Protein AF-A0A2E2EJP3-F1 (afdb_monomer)

Sequence (210 aa):
MLRRLMVFGIGAIISILILSIGNNRVRDTFIAYADSYNLDKRVIRQFELADYKIYRDSDTLSYEEVDTSFSANNLLNPDIKDMLKVDSFLKNAWVNRKMSDRESYPQIFVLDNVVGNQNQRLHCRYYDMEKREKTRYDELEKKWVTELKRVSIVDYIKLEKDIPISSRSYVSYLYVLGIFLLIMIPVIFFCRRLIRKIGLKDESYFSAED

Foldseek 3Di:
DVVVVVVVVVVVVVVVVVLVPDPDPVVVVVVVVLLVLQPFSVVLVLQVPFQWEWEQDQVDRDIDIDGPPDDDPDPDDPVVVRVVVVVLFSPAKGWPPVPWACPDVQGWTKIWDQDPNKTKIWIKTKHQFDWDWDWDQDPVVRDTDTDTDGGIYMYTHDMDIRDDDDDHDCPSVVVVVVVVCVVVVVVVVVVVVVVVVVVVVVVVVVVVVD

pLDDT: mean 74.11, std 14.73, range [35.56, 94.25]

Structure (mmCIF, N/CA/C/O backbone):
data_AF-A0A2E2EJP3-F1
#
_entry.id   AF-A0A2E2EJP3-F1
#
loop_
_atom_site.group_PDB
_atom_site.id
_atom_site.type_symbol
_atom_site.label_atom_id
_atom_site.label_alt_id
_atom_site.label_comp_id
_atom_site.label_asym_id
_atom_site.label_entity_id
_atom_site.label_seq_id
_atom_site.pdbx_PDB_ins_code
_atom_site.Cartn_x
_atom_site.Cartn_y
_atom_site.Cartn_z
_atom_site.occupancy
_atom_site.B_iso_or_equiv
_atom_site.auth_seq_id
_atom_site.auth_comp_id
_atom_site.auth_asym_id
_atom_site.auth_atom_id
_atom_site.pdbx_PDB_model_num
ATOM 1 N N . MET A 1 1 ? -21.377 9.710 39.559 1.00 56.41 1 MET A N 1
ATOM 2 C CA . MET A 1 1 ? -20.656 8.923 38.525 1.00 56.41 1 MET A CA 1
ATOM 3 C C . MET A 1 1 ? -20.877 9.439 37.101 1.00 56.41 1 MET A C 1
ATOM 5 O O . MET A 1 1 ? -19.901 9.513 36.365 1.00 56.41 1 MET A O 1
ATOM 9 N N . LEU A 1 2 ? -22.094 9.864 36.729 1.00 50.59 2 LEU A N 1
ATOM 10 C CA . LEU A 1 2 ? -22.415 10.382 35.386 1.00 50.59 2 LEU A CA 1
ATOM 11 C C . LEU A 1 2 ? -21.574 11.608 34.968 1.00 50.59 2 LEU A C 1
ATOM 13 O O . LEU A 1 2 ? -21.019 11.629 33.876 1.00 50.59 2 LEU A O 1
ATOM 17 N N . ARG A 1 3 ? -21.364 12.572 35.880 1.00 55.81 3 ARG A N 1
ATOM 18 C CA . ARG A 1 3 ? -20.515 13.760 35.639 1.00 55.81 3 ARG A CA 1
ATOM 19 C C . ARG A 1 3 ? -19.070 13.420 35.248 1.00 55.81 3 ARG A C 1
ATOM 21 O O . ARG A 1 3 ? -18.488 14.104 34.421 1.00 55.81 3 ARG A O 1
ATOM 28 N N . ARG A 1 4 ? -18.489 12.352 35.809 1.00 57.81 4 ARG A N 1
ATOM 29 C CA . ARG A 1 4 ? -17.099 11.946 35.519 1.00 57.81 4 ARG A CA 1
ATOM 30 C C . ARG A 1 4 ? -16.981 11.183 34.193 1.00 57.81 4 ARG A C 1
ATOM 32 O O . ARG A 1 4 ? -15.967 11.308 33.519 1.00 57.81 4 ARG A O 1
ATOM 39 N N . LEU A 1 5 ? -18.025 10.447 33.795 1.00 61.72 5 LEU A N 1
ATOM 40 C CA . LEU A 1 5 ? -18.130 9.856 32.455 1.00 61.72 5 LEU A CA 1
ATOM 41 C C . LEU A 1 5 ? -18.312 10.945 31.385 1.00 61.72 5 LEU A C 1
ATOM 43 O O . LEU A 1 5 ? -17.697 10.866 30.330 1.00 61.72 5 LEU A O 1
ATOM 47 N N . MET A 1 6 ? -19.087 11.992 31.690 1.00 56.41 6 MET A N 1
ATOM 48 C CA . MET A 1 6 ? -19.248 13.159 30.820 1.00 56.41 6 MET A CA 1
ATOM 49 C C . MET A 1 6 ? -17.920 13.866 30.540 1.00 56.41 6 MET A C 1
ATOM 51 O O . MET A 1 6 ? -17.658 14.161 29.387 1.00 56.41 6 MET A O 1
ATOM 55 N N . VAL A 1 7 ? -17.048 14.076 31.534 1.00 67.50 7 VAL A N 1
ATOM 56 C CA . VAL A 1 7 ? -15.730 14.709 31.305 1.00 67.50 7 VAL A CA 1
ATOM 57 C C . VAL A 1 7 ? -14.840 13.861 30.388 1.00 67.50 7 VAL A C 1
ATOM 59 O O . VAL A 1 7 ? -14.185 14.401 29.503 1.00 67.50 7 VAL A O 1
ATOM 62 N N . PHE A 1 8 ? -14.861 12.533 30.539 1.00 66.38 8 PHE A N 1
ATOM 63 C CA . PHE A 1 8 ? -14.139 11.623 29.640 1.00 66.38 8 PHE A CA 1
ATOM 64 C C . PHE A 1 8 ? -14.726 11.618 28.221 1.00 66.38 8 PHE A C 1
ATOM 66 O O . PHE A 1 8 ? -13.981 11.675 27.247 1.00 66.38 8 PHE A O 1
ATOM 73 N N . GLY A 1 9 ? -16.056 11.597 28.101 1.00 67.69 9 GLY A N 1
ATOM 74 C CA . GLY A 1 9 ? -16.752 11.707 26.819 1.00 67.69 9 GLY A CA 1
ATOM 75 C C . GLY A 1 9 ? -16.478 13.043 26.129 1.00 67.69 9 GLY A C 1
ATOM 76 O O . GLY A 1 9 ? -16.179 13.063 24.943 1.00 67.69 9 GLY A O 1
ATOM 77 N N . ILE A 1 10 ? -16.478 14.145 26.880 1.00 71.88 10 ILE A N 1
ATOM 78 C CA . ILE A 1 10 ? -16.133 15.486 26.395 1.00 71.88 10 ILE A CA 1
ATOM 79 C C . ILE A 1 10 ? -14.668 15.533 25.955 1.00 71.88 10 ILE A C 1
ATOM 81 O O . ILE A 1 10 ? -14.390 16.053 24.885 1.00 71.88 10 ILE A O 1
ATOM 85 N N . GLY A 1 11 ? -13.736 14.935 26.703 1.00 70.19 11 GLY A N 1
ATOM 86 C CA . GLY A 1 11 ? -12.329 14.836 26.298 1.00 70.19 11 GLY A CA 1
ATOM 87 C C . GLY A 1 11 ? -12.133 14.048 24.997 1.00 70.19 11 GLY A C 1
ATOM 88 O O . GLY A 1 11 ? -11.381 14.477 24.123 1.00 70.19 11 GLY A O 1
ATOM 89 N N . ALA A 1 12 ? -12.861 12.942 24.822 1.00 74.88 12 ALA A N 1
ATOM 90 C CA . ALA A 1 12 ? -12.863 12.178 23.576 1.00 74.88 12 ALA A CA 1
ATOM 91 C C . ALA A 1 12 ? -13.488 12.971 22.413 1.00 74.88 12 ALA A C 1
ATOM 93 O O . ALA A 1 12 ? -12.931 12.993 21.319 1.00 74.88 12 ALA A O 1
ATOM 94 N N . ILE A 1 13 ? -14.595 13.681 22.652 1.00 65.69 13 ILE A N 1
ATOM 95 C CA . ILE A 1 13 ? -15.247 14.548 21.659 1.00 65.69 13 ILE A CA 1
ATOM 96 C C . ILE A 1 13 ? -14.340 15.724 21.278 1.00 65.69 13 ILE A C 1
ATOM 98 O O . ILE A 1 13 ? -14.240 16.044 20.101 1.00 65.69 13 ILE A O 1
ATOM 102 N N . ILE A 1 14 ? -13.626 16.330 22.230 1.00 69.38 14 ILE A N 1
ATOM 103 C CA . ILE A 1 14 ? -12.634 17.384 21.974 1.00 69.38 14 ILE A CA 1
ATOM 104 C C . ILE A 1 14 ? -11.467 16.830 21.156 1.00 69.38 14 ILE A C 1
ATOM 106 O O . ILE A 1 14 ? -11.030 17.478 20.213 1.00 69.38 14 ILE A O 1
ATOM 110 N N . SER A 1 15 ? -10.989 15.620 21.455 1.00 67.50 15 SER A N 1
ATOM 111 C CA . SER A 1 15 ? -9.957 14.959 20.649 1.00 67.50 15 SER A CA 1
ATOM 112 C C . SER A 1 15 ? -10.428 14.716 19.211 1.00 67.50 15 SER A C 1
ATOM 114 O O . SER A 1 15 ? -9.691 15.019 18.274 1.00 67.50 15 SER A O 1
ATOM 116 N N . ILE A 1 16 ? -11.674 14.266 19.025 1.00 68.56 16 ILE A N 1
ATOM 117 C CA . ILE A 1 16 ? -12.306 14.108 17.708 1.00 68.56 16 ILE A CA 1
ATOM 118 C C . ILE A 1 16 ? -12.464 15.467 17.010 1.00 68.56 16 ILE A C 1
ATOM 120 O O . ILE A 1 16 ? -12.162 15.573 15.827 1.00 68.56 16 ILE A O 1
ATOM 124 N N . LEU A 1 17 ? -12.870 16.520 17.724 1.00 61.09 17 LEU A N 1
ATOM 125 C CA . LEU A 1 17 ? -12.992 17.879 17.187 1.00 61.09 17 LEU A CA 1
ATOM 126 C C . LEU A 1 17 ? -11.633 18.458 16.773 1.00 61.09 17 LEU A C 1
ATOM 128 O O . LEU A 1 17 ? -11.544 19.053 15.709 1.00 61.09 17 LEU A O 1
ATOM 132 N N . ILE A 1 18 ? -10.564 18.237 17.543 1.00 65.62 18 ILE A N 1
ATOM 133 C CA . ILE A 1 18 ? -9.191 18.645 17.187 1.00 65.62 18 ILE A CA 1
ATOM 134 C C . ILE A 1 18 ? -8.688 17.868 15.960 1.00 65.62 18 ILE A C 1
ATOM 136 O O . ILE A 1 18 ? -8.049 18.444 15.080 1.00 65.62 18 ILE A O 1
ATOM 140 N N . LEU A 1 19 ? -9.019 16.578 15.859 1.00 63.34 19 LEU A N 1
ATOM 141 C CA . LEU A 1 19 ? -8.786 15.767 14.657 1.00 63.34 19 LEU A CA 1
ATOM 142 C C . LEU A 1 19 ? -9.637 16.220 13.459 1.00 63.34 19 LEU A C 1
ATOM 144 O O . LEU A 1 19 ? -9.262 15.959 12.320 1.00 63.34 19 LEU A O 1
ATOM 148 N N . SER A 1 20 ? -10.767 16.886 13.705 1.00 60.97 20 SER A N 1
ATOM 149 C CA . SER A 1 20 ? -11.732 17.309 12.687 1.00 60.97 20 SER A CA 1
ATOM 150 C C . SER A 1 20 ? -11.614 18.791 12.292 1.00 60.97 20 SER A C 1
ATOM 152 O O . SER A 1 20 ? -12.206 19.193 11.290 1.00 60.97 20 SER A O 1
ATOM 154 N N . ILE A 1 21 ? -10.863 19.608 13.041 1.00 56.00 21 ILE A N 1
ATOM 155 C CA . ILE A 1 21 ? -10.606 21.024 12.746 1.00 56.00 21 ILE A CA 1
ATOM 156 C C . ILE A 1 21 ? -9.455 21.136 11.735 1.00 56.00 21 ILE A C 1
ATOM 158 O O . ILE A 1 21 ? -8.273 21.038 12.070 1.00 56.00 21 ILE A O 1
ATOM 162 N N . GLY A 1 22 ? -9.833 21.377 10.477 1.00 60.50 22 GLY A N 1
ATOM 163 C CA . GLY A 1 22 ? -8.943 21.772 9.381 1.00 60.50 22 GLY A CA 1
ATOM 164 C C . GLY A 1 22 ? -8.005 20.683 8.838 1.00 60.50 22 GLY A C 1
ATOM 165 O O . GLY A 1 22 ? -7.915 19.563 9.343 1.00 60.50 22 GLY A O 1
ATOM 166 N N . ASN A 1 23 ? -7.283 21.019 7.765 1.00 69.75 23 ASN A N 1
ATOM 167 C CA . ASN A 1 23 ? -6.093 20.272 7.348 1.00 69.75 23 ASN A CA 1
ATOM 168 C C . ASN A 1 23 ? -4.952 20.658 8.289 1.00 69.75 23 ASN A C 1
ATOM 170 O O . ASN A 1 23 ? -4.301 21.683 8.100 1.00 69.75 23 ASN A O 1
ATOM 174 N N . ASN A 1 24 ? -4.761 19.870 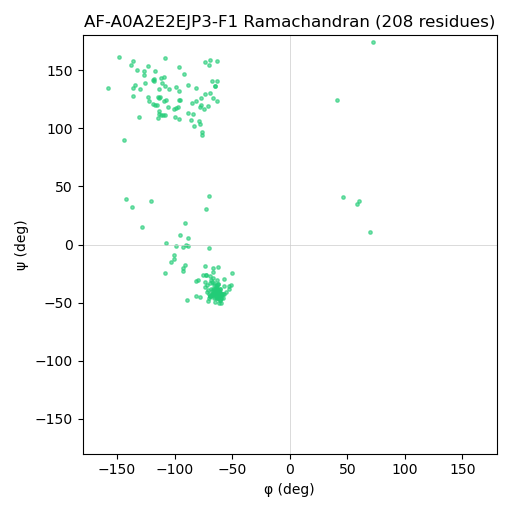9.343 1.00 74.56 24 ASN A N 1
ATOM 175 C CA . ASN A 1 24 ? -3.669 20.053 10.284 1.00 74.56 24 ASN A CA 1
ATOM 176 C C . ASN A 1 24 ? -2.743 18.828 10.258 1.00 74.56 24 ASN A C 1
ATOM 178 O O . ASN A 1 24 ? -3.171 17.695 10.035 1.00 74.56 24 ASN A O 1
ATOM 182 N N . ARG A 1 25 ? -1.453 19.054 10.523 1.00 77.44 25 ARG A N 1
ATOM 183 C CA . ARG A 1 25 ? -0.418 18.009 10.478 1.00 77.44 25 ARG A CA 1
ATOM 184 C C . ARG A 1 25 ? -0.714 16.828 11.411 1.00 77.44 25 ARG A C 1
ATOM 186 O O . ARG A 1 25 ? -0.298 15.707 11.126 1.00 77.44 25 ARG A O 1
ATOM 193 N N . VAL A 1 26 ? -1.412 17.059 12.525 1.00 72.75 26 VAL A N 1
ATOM 194 C CA . VAL A 1 26 ? -1.767 16.010 13.496 1.00 72.75 26 VAL A CA 1
ATOM 195 C C . VAL A 1 26 ? -2.789 15.048 12.895 1.00 72.75 26 VAL A C 1
ATOM 197 O O . VAL A 1 26 ? -2.608 13.836 12.982 1.00 72.75 26 VAL A O 1
ATOM 200 N N . ARG A 1 27 ? -3.814 15.578 12.224 1.00 74.06 27 ARG A N 1
ATOM 201 C CA . ARG A 1 27 ? -4.811 14.815 11.475 1.00 74.06 27 ARG A CA 1
ATOM 202 C C . ARG A 1 27 ? -4.153 14.008 10.364 1.00 74.06 27 ARG A C 1
ATOM 204 O O . ARG A 1 27 ? -4.407 12.812 10.288 1.00 74.06 27 ARG A O 1
ATOM 211 N N . ASP A 1 28 ? -3.279 14.613 9.565 1.00 78.00 28 ASP A N 1
ATOM 212 C CA . ASP A 1 28 ? -2.603 13.903 8.468 1.00 78.00 28 ASP A CA 1
ATOM 213 C C . ASP A 1 28 ? -1.718 12.769 8.993 1.00 78.00 28 ASP A C 1
ATOM 215 O O . ASP A 1 28 ? -1.748 11.654 8.474 1.00 78.00 28 ASP A O 1
ATOM 219 N N . THR A 1 29 ? -0.993 13.018 10.086 1.00 75.88 29 THR A N 1
ATOM 220 C CA . THR A 1 29 ? -0.176 11.995 10.755 1.00 75.88 29 THR A CA 1
ATOM 221 C C . THR A 1 29 ? -1.049 10.871 11.316 1.00 75.88 29 THR A C 1
ATOM 223 O O . THR A 1 29 ? -0.703 9.698 11.186 1.00 75.88 29 THR A O 1
ATOM 226 N N . PHE A 1 30 ? -2.197 11.202 11.911 1.00 73.44 30 PHE A N 1
ATOM 227 C CA . PHE A 1 30 ? -3.136 10.215 12.438 1.00 73.44 30 PHE A CA 1
ATOM 228 C C . PHE A 1 30 ? -3.784 9.380 11.328 1.00 73.44 30 PHE A C 1
ATOM 230 O O . PHE A 1 30 ? -3.864 8.161 11.455 1.00 73.44 30 PHE A O 1
ATOM 237 N N . ILE A 1 31 ? -4.206 10.007 10.226 1.00 75.56 31 ILE A N 1
ATOM 238 C CA . ILE A 1 31 ? -4.758 9.310 9.058 1.00 75.56 31 ILE A CA 1
ATOM 239 C C . ILE A 1 31 ? -3.692 8.401 8.447 1.00 75.56 31 ILE A C 1
ATOM 241 O O . ILE A 1 31 ? -3.968 7.228 8.221 1.00 75.56 31 ILE A O 1
ATOM 245 N N . ALA A 1 32 ? -2.463 8.889 8.262 1.00 73.94 32 ALA A N 1
ATOM 246 C CA . ALA A 1 32 ? -1.354 8.078 7.768 1.00 73.94 32 ALA A CA 1
ATOM 247 C C . ALA A 1 32 ? -1.046 6.891 8.697 1.00 73.94 32 ALA A C 1
ATOM 249 O O . ALA A 1 32 ? -0.776 5.785 8.226 1.00 73.94 32 ALA A O 1
ATOM 250 N N . TYR A 1 33 ? -1.129 7.095 10.014 1.00 75.88 33 TYR A N 1
ATOM 251 C CA . TYR A 1 33 ? -0.983 6.030 11.001 1.00 75.88 33 TYR A CA 1
ATOM 252 C C . TYR A 1 33 ? -2.116 5.002 10.905 1.00 75.88 33 TYR A C 1
ATOM 254 O O . TYR A 1 33 ? -1.843 3.807 10.814 1.00 75.88 33 TYR A O 1
ATOM 262 N N . ALA A 1 34 ? -3.377 5.430 10.868 1.00 73.75 34 ALA A N 1
ATOM 263 C CA . ALA A 1 34 ? -4.519 4.527 10.725 1.00 73.75 34 ALA A CA 1
ATOM 264 C C . ALA A 1 34 ? -4.458 3.741 9.403 1.00 73.75 34 ALA A C 1
ATOM 266 O O . ALA A 1 34 ? -4.675 2.527 9.377 1.00 73.75 34 ALA A O 1
ATOM 267 N N . ASP A 1 35 ? -4.084 4.416 8.318 1.00 75.62 35 ASP A N 1
ATOM 268 C CA . ASP A 1 35 ? -3.924 3.825 6.994 1.00 75.62 35 ASP A CA 1
ATOM 269 C C . ASP A 1 35 ? -2.760 2.833 6.938 1.00 75.62 35 ASP A C 1
ATOM 271 O O . ASP A 1 35 ? -2.848 1.841 6.216 1.00 75.62 35 ASP A O 1
ATOM 275 N N . SER A 1 36 ? -1.725 3.011 7.767 1.00 71.88 36 SER A N 1
ATOM 276 C CA . SER A 1 36 ? -0.629 2.043 7.891 1.00 71.88 36 SER A CA 1
ATOM 277 C C . SER A 1 36 ? -1.071 0.667 8.402 1.00 71.88 36 SER A C 1
ATOM 279 O O . SER A 1 36 ? -0.366 -0.311 8.171 1.00 71.88 36 SER A O 1
ATOM 281 N N . TYR A 1 37 ? -2.240 0.551 9.042 1.00 75.12 37 TYR A N 1
ATOM 282 C CA . TYR A 1 37 ? -2.811 -0.741 9.441 1.00 75.12 37 TYR A CA 1
ATOM 283 C C . TYR A 1 37 ? -3.7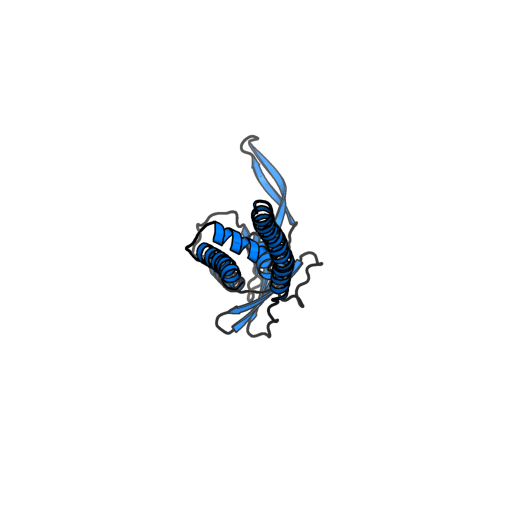35 -1.342 8.381 1.00 75.12 37 TYR A C 1
ATOM 285 O O . TYR A 1 37 ? -4.009 -2.545 8.415 1.00 75.12 37 TYR A O 1
ATOM 293 N N . ASN A 1 38 ? -4.217 -0.545 7.425 1.00 81.56 38 ASN A N 1
ATOM 294 C CA . ASN A 1 38 ? -5.013 -1.057 6.322 1.00 81.56 38 ASN A CA 1
ATOM 295 C C . ASN A 1 38 ? -4.088 -1.699 5.279 1.00 81.56 38 ASN A C 1
ATOM 297 O O . ASN A 1 38 ? -3.402 -1.022 4.519 1.00 81.56 38 ASN A O 1
ATOM 301 N N . LEU A 1 39 ? -4.105 -3.032 5.233 1.00 80.50 39 LEU A N 1
ATOM 302 C CA . LEU A 1 39 ? -3.335 -3.835 4.279 1.00 80.50 39 LEU A CA 1
ATOM 303 C C . LEU A 1 39 ? -3.547 -3.418 2.821 1.00 80.50 39 LEU A C 1
ATOM 305 O O . LEU A 1 39 ? -2.586 -3.411 2.061 1.00 80.50 39 LEU A O 1
ATOM 309 N N . ASP A 1 40 ? -4.771 -3.061 2.441 1.00 87.25 40 ASP A N 1
ATOM 310 C CA . ASP A 1 40 ? -5.092 -2.706 1.062 1.00 87.25 40 ASP A CA 1
ATOM 311 C C . ASP A 1 40 ? -4.438 -1.366 0.697 1.00 87.25 40 ASP A C 1
ATOM 313 O O . ASP A 1 40 ? -3.735 -1.264 -0.307 1.00 87.25 40 ASP A O 1
ATOM 317 N N . LYS A 1 41 ? -4.559 -0.371 1.586 1.00 85.44 41 LYS A N 1
ATOM 318 C CA . LYS A 1 41 ? -3.897 0.933 1.428 1.00 85.44 41 LYS A CA 1
ATOM 319 C C . LYS A 1 41 ? -2.375 0.824 1.437 1.00 85.44 41 LYS A C 1
ATOM 321 O O . LYS A 1 41 ? -1.712 1.558 0.714 1.00 85.44 41 LYS A O 1
ATOM 326 N N . ARG A 1 42 ? -1.806 -0.091 2.227 1.00 85.12 42 ARG A N 1
ATOM 327 C CA . ARG A 1 42 ? -0.355 -0.336 2.231 1.00 85.12 42 ARG A CA 1
ATOM 328 C C . ARG A 1 42 ? 0.146 -0.834 0.881 1.00 85.12 42 ARG A C 1
ATOM 330 O O . ARG A 1 42 ? 1.163 -0.332 0.423 1.00 85.12 42 ARG A O 1
ATOM 337 N N . VAL A 1 43 ? -0.547 -1.799 0.272 1.00 89.00 43 VAL A N 1
ATOM 338 C CA . VAL A 1 43 ? -0.173 -2.338 -1.047 1.00 89.00 43 VAL A CA 1
ATOM 339 C C . VAL A 1 43 ? -0.283 -1.250 -2.111 1.00 89.00 43 VAL A C 1
ATOM 341 O O . VAL A 1 43 ? 0.657 -1.037 -2.866 1.00 89.00 43 VAL A O 1
ATOM 344 N N . ILE A 1 44 ? -1.378 -0.486 -2.115 1.00 89.62 44 ILE A N 1
ATOM 345 C CA . ILE A 1 44 ? -1.547 0.631 -3.057 1.00 89.62 44 ILE A CA 1
ATOM 346 C C . ILE A 1 44 ? -0.435 1.671 -2.876 1.00 89.62 44 ILE A C 1
ATOM 348 O O . ILE A 1 44 ? 0.174 2.097 -3.851 1.00 89.62 44 ILE A O 1
ATOM 352 N N . ARG A 1 45 ? -0.082 2.011 -1.632 1.00 88.31 45 ARG A N 1
ATOM 353 C CA . ARG A 1 45 ? 1.015 2.942 -1.343 1.00 88.31 45 ARG A CA 1
ATOM 354 C C . ARG A 1 45 ? 2.378 2.420 -1.803 1.00 88.31 45 ARG A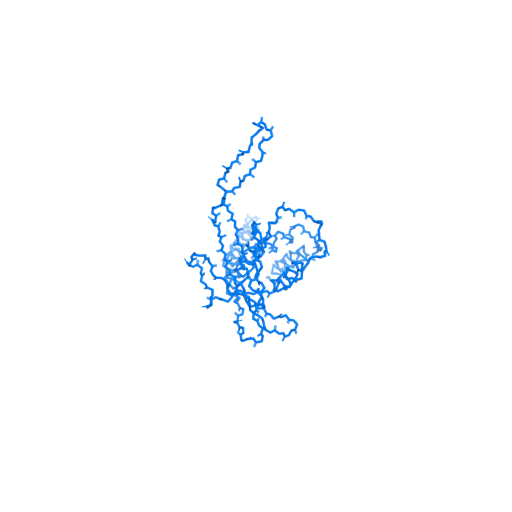 C 1
ATOM 356 O O . ARG A 1 45 ? 3.208 3.211 -2.235 1.00 88.31 45 ARG A O 1
ATOM 363 N N . GLN A 1 46 ? 2.628 1.112 -1.715 1.00 88.38 46 GLN A N 1
ATOM 364 C CA . GLN A 1 46 ? 3.836 0.516 -2.301 1.00 88.38 46 GLN A CA 1
ATOM 365 C C . GLN A 1 46 ? 3.869 0.739 -3.811 1.00 88.38 46 GLN A C 1
ATOM 367 O O . GLN A 1 46 ? 4.928 1.037 -4.351 1.00 88.38 46 GLN A O 1
ATOM 372 N N . PHE A 1 47 ? 2.716 0.657 -4.478 1.00 89.00 47 PHE A N 1
ATOM 373 C CA . PHE A 1 47 ? 2.650 0.884 -5.916 1.00 89.00 47 PHE A CA 1
ATOM 374 C C . PHE A 1 47 ? 2.852 2.352 -6.280 1.00 89.00 47 PHE A C 1
ATOM 376 O O . PHE A 1 47 ? 3.539 2.661 -7.249 1.00 89.00 47 PHE A O 1
ATOM 383 N N . GLU A 1 48 ? 2.301 3.268 -5.484 1.00 84.75 48 GLU A N 1
ATOM 384 C CA . GLU A 1 48 ? 2.491 4.708 -5.661 1.00 84.75 48 GLU A CA 1
ATOM 385 C C . GLU A 1 48 ? 3.961 5.122 -5.538 1.00 84.75 48 GLU A C 1
ATOM 387 O O . GLU A 1 48 ? 4.405 5.966 -6.318 1.00 84.75 48 GLU A O 1
ATOM 392 N N . LEU A 1 49 ? 4.686 4.515 -4.589 1.00 84.88 49 LEU A N 1
ATOM 393 C CA . LEU A 1 49 ? 6.079 4.817 -4.241 1.00 84.88 49 LEU A CA 1
ATOM 394 C C . LEU A 1 49 ? 7.123 4.012 -5.027 1.00 84.88 49 LEU A C 1
ATOM 396 O O . LEU A 1 49 ? 8.313 4.179 -4.764 1.00 84.88 49 LEU A O 1
ATOM 400 N N . ALA A 1 50 ? 6.706 3.127 -5.933 1.00 83.94 50 ALA A N 1
ATOM 401 C CA . ALA A 1 50 ? 7.641 2.327 -6.711 1.00 83.94 50 ALA A CA 1
ATOM 402 C C . ALA A 1 50 ? 8.528 3.209 -7.603 1.00 83.94 50 ALA A C 1
ATOM 404 O O . ALA A 1 50 ? 8.041 4.174 -8.196 1.00 83.94 50 ALA A O 1
ATOM 405 N N . ASP A 1 51 ? 9.812 2.853 -7.720 1.00 80.81 51 ASP A N 1
ATOM 406 C CA . ASP A 1 51 ? 10.784 3.588 -8.543 1.00 80.81 51 ASP A CA 1
ATOM 407 C C . ASP A 1 51 ? 10.362 3.582 -10.024 1.00 80.81 51 ASP A C 1
ATOM 409 O O . ASP A 1 51 ? 10.450 4.604 -10.710 1.00 80.81 51 ASP A O 1
ATOM 413 N N . TYR A 1 52 ? 9.848 2.444 -10.499 1.00 81.12 52 TYR A N 1
ATOM 414 C CA . TYR A 1 52 ? 9.397 2.260 -11.876 1.00 81.12 52 TYR A CA 1
ATOM 415 C C . TYR A 1 52 ? 7.961 1.750 -11.934 1.00 81.12 52 TYR A C 1
ATOM 417 O O . TYR A 1 52 ? 7.563 0.848 -11.188 1.00 81.12 52 TYR A O 1
ATOM 425 N N . LYS A 1 53 ? 7.190 2.305 -12.871 1.00 84.62 53 LYS A N 1
ATOM 426 C CA . LYS A 1 53 ? 5.825 1.871 -13.176 1.00 84.62 53 LYS A CA 1
ATOM 427 C C . LYS A 1 53 ? 5.761 1.478 -14.645 1.00 84.62 53 LYS A C 1
ATOM 429 O O . LYS A 1 53 ? 6.098 2.272 -15.517 1.00 84.62 53 LYS A O 1
ATOM 434 N N . ILE A 1 54 ? 5.349 0.246 -14.902 1.00 83.12 54 ILE A N 1
ATOM 435 C CA . ILE A 1 54 ? 5.175 -0.305 -16.242 1.00 83.12 54 ILE A CA 1
ATOM 436 C C . ILE A 1 54 ? 3.678 -0.449 -16.475 1.00 83.12 54 ILE A C 1
ATOM 438 O O . ILE A 1 54 ? 2.990 -1.120 -15.703 1.00 83.12 54 ILE A O 1
ATOM 442 N N . TYR A 1 55 ? 3.180 0.173 -17.537 1.00 79.56 55 TYR A N 1
ATOM 443 C CA . TYR A 1 55 ? 1.791 0.055 -17.963 1.00 79.56 55 TYR A CA 1
ATOM 444 C C . TYR A 1 55 ? 1.749 -0.828 -19.203 1.00 79.56 55 TYR A C 1
ATOM 446 O O . TYR A 1 55 ? 2.357 -0.499 -20.218 1.00 79.56 55 TYR A O 1
ATOM 454 N N . ARG A 1 56 ? 1.063 -1.969 -19.118 1.00 72.69 56 ARG A N 1
ATOM 455 C CA . ARG A 1 56 ? 0.770 -2.788 -20.293 1.00 72.69 56 ARG A CA 1
ATOM 456 C C . ARG A 1 56 ? -0.622 -2.435 -20.783 1.00 72.69 56 ARG A C 1
ATOM 458 O O . ARG A 1 56 ? -1.588 -2.504 -20.017 1.00 72.69 56 ARG A O 1
ATOM 465 N N . ASP A 1 57 ? -0.713 -2.051 -22.047 1.00 62.12 57 ASP A N 1
ATOM 466 C CA . ASP A 1 57 ? -2.003 -1.854 -22.688 1.00 62.12 57 ASP A CA 1
ATOM 467 C C . ASP A 1 57 ? -2.742 -3.205 -22.772 1.00 62.12 57 ASP A C 1
ATOM 469 O O . ASP A 1 57 ? -2.159 -4.257 -23.046 1.00 62.12 57 ASP A O 1
ATOM 473 N N . SER A 1 58 ? -4.039 -3.187 -22.461 1.00 52.72 58 SER A N 1
ATOM 474 C CA . SER A 1 58 ? -4.887 -4.378 -22.521 1.00 52.72 58 SER A CA 1
ATOM 475 C C . SER A 1 58 ? -5.212 -4.790 -23.955 1.00 52.72 58 SER A C 1
ATOM 477 O O . SER A 1 58 ? -5.601 -5.941 -24.162 1.00 52.72 58 SER A O 1
ATOM 479 N N . ASP A 1 59 ? -5.046 -3.876 -24.918 1.00 49.91 59 ASP A N 1
ATOM 480 C CA . ASP A 1 59 ? -5.481 -4.064 -26.304 1.00 49.91 59 ASP A CA 1
ATOM 481 C C . ASP A 1 59 ? -4.302 -4.265 -27.277 1.00 49.91 59 ASP A C 1
ATOM 483 O O . ASP A 1 59 ? -4.454 -4.945 -28.295 1.00 49.91 59 ASP A O 1
ATOM 487 N N . THR A 1 60 ? -3.102 -3.776 -26.948 1.00 37.28 60 THR A N 1
ATOM 488 C CA . THR A 1 60 ? -1.867 -4.038 -27.696 1.00 37.28 60 THR A CA 1
ATOM 489 C C . THR A 1 60 ? -0.704 -4.399 -26.767 1.00 37.28 60 THR A C 1
ATOM 491 O O . THR A 1 60 ? -0.501 -3.805 -25.719 1.00 37.28 60 THR A O 1
ATOM 494 N N . LEU A 1 61 ? 0.085 -5.411 -27.142 1.00 36.56 61 LEU A N 1
ATOM 495 C CA . LEU A 1 61 ? 1.278 -5.890 -26.421 1.00 36.56 61 LEU A CA 1
ATOM 496 C C . LEU A 1 61 ? 2.457 -4.885 -26.487 1.00 36.56 61 LEU A C 1
ATOM 498 O O . LEU A 1 61 ? 3.599 -5.288 -26.705 1.00 36.56 61 LEU A O 1
ATOM 502 N N . SER A 1 62 ? 2.208 -3.582 -26.345 1.00 36.19 62 SER A N 1
ATOM 503 C CA . SER A 1 62 ? 3.250 -2.562 -26.221 1.00 36.19 62 SER A CA 1
ATOM 504 C C . SER A 1 62 ? 3.651 -2.378 -24.756 1.00 36.19 62 SER A C 1
ATOM 506 O O . SER A 1 62 ? 2.817 -2.372 -23.851 1.00 36.19 62 SER A O 1
ATOM 508 N N . TYR A 1 63 ? 4.961 -2.276 -24.538 1.00 47.06 63 TYR A N 1
ATOM 509 C CA . TYR A 1 63 ? 5.605 -2.130 -23.238 1.00 47.06 63 TYR A CA 1
ATOM 510 C C . TYR A 1 63 ? 6.231 -0.745 -23.154 1.00 47.06 63 TYR A C 1
ATOM 512 O O . TYR A 1 63 ? 7.049 -0.412 -24.011 1.00 47.06 63 TYR A O 1
ATOM 520 N N . GLU A 1 64 ? 5.910 0.012 -22.108 1.00 52.09 64 GLU A N 1
ATOM 521 C CA . GLU A 1 64 ? 6.597 1.267 -21.810 1.00 52.09 64 GLU A CA 1
ATOM 522 C C . GLU A 1 64 ? 6.900 1.374 -20.312 1.00 52.09 64 GLU A C 1
ATOM 524 O O . GLU A 1 64 ? 6.043 1.166 -19.447 1.00 52.09 64 GLU A O 1
ATOM 529 N N . GLU A 1 65 ? 8.171 1.640 -20.010 1.00 50.41 65 GLU A N 1
ATOM 530 C CA . GLU A 1 65 ? 8.692 1.799 -18.658 1.00 50.41 65 GLU A CA 1
ATOM 531 C C . GLU A 1 65 ? 8.769 3.282 -18.306 1.00 50.41 65 GLU A C 1
ATOM 533 O O . GLU A 1 65 ? 9.512 4.039 -18.930 1.00 50.41 65 GLU A O 1
ATOM 538 N N . VAL A 1 66 ? 8.028 3.693 -17.277 1.00 58.31 66 VAL A N 1
ATOM 539 C CA . VAL A 1 66 ? 8.051 5.069 -16.779 1.00 58.31 66 VAL A CA 1
ATOM 540 C C . VAL A 1 66 ? 8.947 5.132 -15.543 1.00 58.31 66 VAL A C 1
ATOM 542 O O . VAL A 1 66 ? 8.597 4.609 -14.480 1.00 58.31 66 VAL A O 1
ATOM 545 N N . ASP A 1 67 ? 10.110 5.778 -15.680 1.00 55.06 67 ASP A N 1
ATOM 546 C CA . ASP A 1 67 ? 10.969 6.147 -14.549 1.00 55.06 67 ASP A CA 1
ATOM 547 C C . ASP A 1 67 ? 10.337 7.338 -13.818 1.00 55.06 67 ASP A C 1
ATOM 549 O O . ASP A 1 67 ? 10.204 8.432 -14.372 1.00 55.06 67 ASP A O 1
ATOM 553 N N . THR A 1 68 ? 9.952 7.148 -12.556 1.00 58.78 68 THR A N 1
ATOM 554 C CA . THR A 1 68 ? 9.327 8.219 -11.760 1.00 58.78 68 THR A CA 1
ATOM 555 C C . THR A 1 68 ? 10.298 9.346 -11.378 1.00 58.78 68 THR A C 1
ATOM 557 O O . THR A 1 68 ? 9.874 10.349 -10.803 1.00 58.78 68 THR A O 1
ATOM 560 N N . SER A 1 69 ? 11.589 9.234 -11.723 1.00 47.12 69 SER A N 1
ATOM 561 C CA . SER A 1 69 ? 12.627 10.225 -11.418 1.00 47.12 69 SER A CA 1
ATOM 562 C C . SER A 1 69 ? 12.928 11.253 -12.529 1.00 47.12 69 SER A C 1
ATOM 564 O O . SER A 1 69 ? 13.854 12.048 -12.353 1.00 47.12 69 SER A O 1
ATOM 566 N N . PHE A 1 70 ? 12.151 11.321 -13.628 1.00 38.91 70 PHE A N 1
ATOM 567 C CA . PHE A 1 70 ? 12.416 12.250 -14.746 1.00 38.91 70 PHE A CA 1
ATOM 568 C C . PHE A 1 70 ? 11.207 13.096 -15.231 1.00 38.91 70 PHE A C 1
ATOM 570 O O . PHE A 1 70 ? 10.284 12.606 -15.864 1.00 38.91 70 PHE A O 1
ATOM 577 N N . SER A 1 71 ? 11.301 14.403 -14.939 1.00 38.47 71 SER A N 1
ATOM 578 C CA . SER A 1 71 ? 10.765 15.626 -15.586 1.00 38.47 71 SER A CA 1
ATOM 579 C C . SER A 1 71 ? 9.333 15.709 -16.171 1.00 38.47 71 SER A C 1
ATOM 581 O O . SER A 1 71 ? 8.956 15.042 -17.129 1.00 38.47 71 SER A O 1
ATOM 583 N N . ALA A 1 72 ? 8.601 16.717 -15.680 1.00 35.56 72 ALA A N 1
ATOM 584 C CA . ALA A 1 72 ? 7.201 17.083 -15.925 1.00 35.56 72 ALA A CA 1
ATOM 585 C C . ALA A 1 72 ? 6.855 17.716 -17.301 1.00 35.56 72 ALA A C 1
ATOM 587 O O . ALA A 1 72 ? 5.925 18.518 -17.380 1.00 35.56 72 ALA A O 1
ATOM 588 N N . ASN A 1 73 ? 7.558 17.388 -18.390 1.00 38.75 73 ASN A N 1
ATOM 589 C CA . ASN A 1 73 ? 7.481 18.175 -19.635 1.00 38.75 73 ASN A CA 1
ATOM 590 C C . ASN A 1 73 ? 7.004 17.423 -20.893 1.00 38.75 73 ASN A C 1
ATOM 592 O O . ASN A 1 73 ? 7.484 17.730 -21.977 1.00 38.75 73 ASN A O 1
ATOM 596 N N . ASN A 1 74 ? 6.041 16.500 -20.811 1.00 41.62 74 ASN A N 1
ATOM 597 C CA . ASN A 1 74 ? 5.357 16.002 -22.018 1.00 41.62 74 ASN A CA 1
ATOM 598 C C . ASN A 1 74 ? 3.872 15.721 -21.757 1.00 41.62 74 ASN A C 1
ATOM 600 O O . ASN A 1 74 ? 3.485 14.626 -21.373 1.00 41.62 74 ASN A O 1
ATOM 604 N N . LEU A 1 75 ? 3.032 16.738 -21.968 1.00 40.50 75 LEU A N 1
ATOM 605 C CA . LEU A 1 75 ? 1.591 16.736 -21.670 1.00 40.50 75 LEU A CA 1
ATOM 606 C C . LEU A 1 75 ? 0.683 16.268 -22.830 1.00 40.50 75 LEU A C 1
ATOM 608 O O . LEU A 1 75 ? -0.515 16.536 -22.811 1.00 40.50 75 LEU A O 1
ATOM 612 N N . LEU A 1 76 ? 1.218 15.562 -23.832 1.00 43.47 76 LEU A N 1
ATOM 613 C CA . LEU A 1 76 ? 0.465 15.103 -25.015 1.00 43.47 76 LEU A CA 1
ATOM 614 C C . LEU A 1 76 ? 0.884 13.691 -25.492 1.00 43.47 76 LEU A C 1
ATOM 616 O O . LEU A 1 76 ? 0.953 13.454 -26.694 1.00 43.47 76 LEU A O 1
ATOM 620 N N . ASN A 1 77 ? 1.156 12.753 -24.574 1.00 47.62 77 ASN A N 1
ATOM 621 C CA . ASN A 1 77 ? 1.453 11.348 -24.911 1.00 47.62 77 ASN A CA 1
ATOM 622 C C . ASN A 1 77 ? 0.289 10.415 -24.498 1.00 47.62 77 ASN A C 1
ATOM 624 O O . ASN A 1 77 ? -0.329 10.665 -23.453 1.00 47.62 77 ASN A O 1
ATOM 628 N N . PRO A 1 78 ? -0.032 9.350 -25.269 1.00 49.50 78 PRO A N 1
ATOM 629 C CA . PRO A 1 78 ? -0.975 8.300 -24.858 1.00 49.50 78 PRO A CA 1
ATOM 630 C C . PRO A 1 78 ? -0.679 7.726 -23.455 1.00 49.50 78 PRO A C 1
ATOM 632 O O . PRO A 1 78 ? -1.620 7.345 -22.759 1.00 49.50 78 PRO A O 1
ATOM 635 N N . ASP A 1 79 ? 0.568 7.816 -22.986 1.00 55.91 79 ASP A N 1
ATOM 636 C CA . ASP A 1 79 ? 1.072 7.435 -21.657 1.00 55.91 79 ASP A CA 1
ATOM 637 C C . ASP A 1 79 ? 0.280 8.063 -20.499 1.00 55.91 79 ASP A C 1
ATOM 639 O O . ASP A 1 79 ? 0.048 7.434 -19.465 1.00 55.91 79 ASP A O 1
ATOM 643 N N . ILE A 1 80 ? -0.188 9.310 -20.656 1.00 61.22 80 ILE A N 1
ATOM 644 C CA . ILE A 1 80 ? -0.946 10.004 -19.604 1.00 61.22 80 ILE A CA 1
ATOM 645 C C . ILE A 1 80 ? -2.323 9.365 -19.428 1.00 61.22 80 ILE A C 1
ATOM 647 O O . ILE A 1 80 ? -2.856 9.334 -18.321 1.00 61.22 80 ILE A O 1
ATOM 651 N N . LYS A 1 81 ? -2.929 8.848 -20.500 1.00 64.88 81 LYS A N 1
ATOM 652 C CA . LYS A 1 81 ? -4.296 8.324 -20.448 1.00 64.88 81 LYS A CA 1
ATOM 653 C C . LYS A 1 81 ? -4.364 7.038 -19.629 1.00 64.88 81 LYS A C 1
ATOM 655 O O . LYS A 1 81 ? -5.266 6.906 -18.798 1.00 64.88 81 LYS A O 1
ATOM 660 N N . ASP A 1 82 ? -3.416 6.128 -19.828 1.00 67.06 82 ASP A N 1
ATOM 661 C CA . ASP A 1 82 ? -3.358 4.875 -19.076 1.00 67.06 82 ASP A CA 1
ATOM 662 C C . ASP A 1 82 ? -2.879 5.096 -17.642 1.00 67.06 82 ASP A C 1
ATOM 664 O O . ASP A 1 82 ? -3.464 4.528 -16.717 1.00 67.06 82 ASP A O 1
ATOM 668 N N . MET A 1 83 ? -1.944 6.028 -17.428 1.00 70.50 83 MET A N 1
ATOM 669 C CA . MET A 1 83 ? -1.558 6.463 -16.085 1.00 70.50 83 MET A CA 1
ATOM 670 C C . MET A 1 83 ? -2.749 7.054 -15.311 1.00 70.50 83 MET A C 1
ATOM 672 O O . MET A 1 83 ? -3.054 6.596 -14.213 1.00 70.50 83 MET A O 1
ATOM 676 N N . LEU A 1 84 ? -3.505 7.993 -15.897 1.00 72.38 84 LEU A N 1
ATOM 677 C CA . LEU A 1 84 ? -4.695 8.582 -15.261 1.00 72.38 84 LEU A CA 1
ATOM 678 C C . LEU A 1 84 ? -5.788 7.537 -14.985 1.00 72.38 84 LEU A C 1
ATOM 680 O O . LEU A 1 84 ? -6.520 7.624 -13.993 1.00 72.38 84 LEU A O 1
ATOM 684 N N . LYS A 1 85 ? -5.920 6.534 -15.856 1.00 78.69 85 LYS A N 1
ATOM 685 C CA . LYS A 1 85 ? -6.880 5.436 -15.700 1.00 78.69 85 LYS A CA 1
ATOM 686 C C . LYS A 1 85 ? -6.489 4.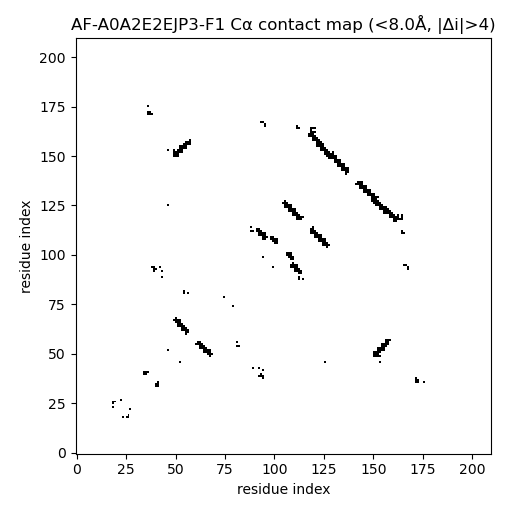508 -14.549 1.00 78.69 85 LYS A C 1
ATOM 688 O O . LYS A 1 85 ? -7.355 4.148 -13.754 1.00 78.69 85 LYS A O 1
ATOM 693 N N . VAL A 1 86 ? -5.210 4.161 -14.417 1.00 81.69 86 VAL A N 1
ATOM 694 C CA . VAL A 1 86 ? -4.719 3.358 -13.289 1.00 81.69 86 VAL A CA 1
ATOM 695 C C . VAL A 1 86 ? -4.763 4.157 -11.988 1.00 81.69 86 VAL A C 1
ATOM 697 O O . VAL A 1 86 ? -5.282 3.647 -11.001 1.00 81.69 86 VAL A O 1
ATOM 700 N N . ASP A 1 87 ? -4.343 5.421 -11.976 1.00 81.44 87 ASP A N 1
ATOM 701 C CA . ASP A 1 87 ? -4.389 6.265 -10.774 1.00 81.44 87 ASP A CA 1
ATOM 702 C C . ASP A 1 87 ? -5.827 6.454 -10.265 1.00 81.44 87 ASP A C 1
ATOM 704 O O . ASP A 1 87 ? -6.112 6.326 -9.068 1.00 81.44 87 ASP A O 1
ATOM 708 N N . SER A 1 88 ? -6.776 6.694 -11.177 1.00 83.94 88 SER A N 1
ATOM 709 C CA . SER A 1 88 ? -8.197 6.776 -10.819 1.00 83.94 88 SER A CA 1
ATOM 710 C C . SER A 1 88 ? -8.756 5.436 -10.328 1.00 83.94 88 SER A C 1
ATOM 712 O O . SER A 1 88 ? -9.564 5.424 -9.392 1.00 83.94 88 SER A O 1
ATOM 714 N N . PHE A 1 89 ? -8.294 4.313 -10.887 1.00 88.12 89 PHE A N 1
ATOM 715 C CA . PHE A 1 89 ? -8.616 2.976 -10.396 1.00 88.12 89 PHE A CA 1
ATOM 716 C C . PHE A 1 89 ? -8.036 2.722 -8.994 1.00 88.12 89 PHE A C 1
ATOM 718 O O . PHE A 1 89 ? -8.741 2.193 -8.138 1.00 88.12 89 PHE A O 1
ATOM 725 N N . LEU A 1 90 ? -6.795 3.115 -8.706 1.00 88.19 90 LEU A N 1
ATOM 726 C CA . LEU A 1 90 ? -6.123 2.803 -7.440 1.00 88.19 90 LEU A CA 1
ATOM 727 C C . LEU A 1 90 ? -6.742 3.520 -6.233 1.00 88.19 90 LEU A C 1
ATOM 729 O O . LEU A 1 90 ? -6.786 2.948 -5.145 1.00 88.19 90 LEU A O 1
ATOM 733 N N . LYS A 1 91 ? -7.305 4.721 -6.421 1.00 86.38 91 LYS A N 1
ATOM 734 C CA . LYS A 1 91 ? -7.830 5.575 -5.337 1.00 86.38 91 LYS A CA 1
ATOM 735 C C . LYS A 1 91 ? -8.793 4.876 -4.364 1.00 86.38 91 LYS A C 1
ATOM 737 O O . LYS A 1 91 ? -8.816 5.211 -3.183 1.00 86.38 91 LYS A O 1
ATOM 742 N N . ASN A 1 92 ? -9.606 3.938 -4.852 1.00 87.38 92 ASN A N 1
ATOM 743 C CA . ASN A 1 92 ? -10.594 3.200 -4.051 1.00 87.38 92 ASN A CA 1
ATOM 744 C C . ASN A 1 92 ? -10.476 1.675 -4.207 1.00 87.38 92 ASN A C 1
ATOM 746 O O . ASN A 1 92 ? -11.398 0.942 -3.828 1.00 87.38 92 ASN A O 1
ATOM 750 N N . ALA A 1 93 ? -9.364 1.199 -4.765 1.00 90.56 93 ALA A N 1
ATOM 751 C CA . ALA A 1 93 ? -9.134 -0.220 -4.952 1.00 90.56 93 ALA A CA 1
ATOM 752 C C . ALA A 1 93 ? -8.926 -0.942 -3.611 1.00 90.56 93 ALA A C 1
ATOM 754 O O . ALA A 1 93 ? -8.569 -0.343 -2.594 1.00 90.56 93 ALA A O 1
ATOM 755 N N . TRP A 1 94 ? -9.148 -2.252 -3.604 1.00 92.62 94 TRP A N 1
ATOM 756 C CA . TRP A 1 94 ? -8.778 -3.126 -2.495 1.00 92.62 94 TRP A CA 1
ATOM 757 C C . TRP A 1 94 ? -8.141 -4.411 -3.005 1.00 92.62 94 TRP A C 1
ATOM 759 O O . TRP A 1 94 ? -8.350 -4.816 -4.147 1.00 92.62 94 TRP A O 1
ATOM 769 N N . VAL A 1 95 ? -7.359 -5.069 -2.152 1.00 91.75 95 VAL A N 1
ATOM 770 C CA . VAL A 1 95 ? -6.620 -6.268 -2.544 1.00 91.75 95 VAL A CA 1
ATOM 771 C C . VAL A 1 95 ? -7.540 -7.482 -2.488 1.00 91.75 95 VAL A C 1
ATOM 773 O O . VAL A 1 95 ? -8.088 -7.833 -1.438 1.00 91.75 95 VAL A O 1
ATOM 776 N N . ASN A 1 96 ? -7.655 -8.184 -3.609 1.00 91.75 96 ASN A N 1
ATOM 777 C CA . ASN A 1 96 ? -8.295 -9.483 -3.676 1.00 91.75 96 ASN A CA 1
ATOM 778 C C . ASN A 1 96 ? -7.354 -10.542 -3.089 1.00 91.75 96 ASN A C 1
ATOM 780 O O . ASN A 1 96 ? -6.460 -11.072 -3.749 1.00 91.75 96 ASN A O 1
ATOM 784 N N . ARG A 1 97 ? -7.571 -10.862 -1.813 1.00 86.31 97 ARG A N 1
ATOM 785 C CA . ARG A 1 97 ? -6.720 -11.777 -1.035 1.00 86.31 97 ARG A CA 1
ATOM 786 C C . ARG A 1 97 ? -6.758 -13.229 -1.504 1.00 86.31 97 ARG A C 1
ATOM 788 O O . ARG A 1 97 ? -5.869 -13.979 -1.139 1.00 86.31 97 ARG A O 1
ATOM 795 N N . LYS A 1 98 ? -7.796 -13.631 -2.244 1.00 89.00 98 LYS A N 1
ATOM 796 C CA . LYS A 1 98 ? -7.924 -15.006 -2.746 1.00 89.00 98 LYS A CA 1
ATOM 797 C C . LYS A 1 98 ? -7.097 -15.230 -4.007 1.00 89.00 98 LYS A C 1
ATOM 799 O O . LYS A 1 98 ? -6.662 -16.346 -4.242 1.00 89.00 98 LYS A O 1
ATOM 804 N N . MET A 1 99 ? -6.939 -14.185 -4.820 1.00 90.31 99 MET A N 1
ATOM 805 C CA . MET A 1 99 ? -6.244 -14.253 -6.109 1.00 90.31 99 MET A CA 1
ATOM 806 C C . MET A 1 99 ? -4.834 -13.659 -6.072 1.00 90.31 99 MET A C 1
ATOM 808 O O . MET A 1 99 ? -4.065 -13.880 -6.999 1.00 90.31 99 MET A O 1
ATOM 812 N N . SER A 1 100 ? -4.502 -12.887 -5.034 1.00 91.50 100 SER A N 1
ATOM 813 C CA . SER A 1 100 ? -3.150 -12.354 -4.847 1.00 91.50 100 SER A CA 1
ATOM 814 C C . SER A 1 100 ? -2.238 -13.409 -4.223 1.00 91.50 100 SER A C 1
ATOM 816 O O . SER A 1 100 ? -2.608 -14.010 -3.216 1.00 91.50 100 SER A O 1
ATOM 818 N N . ASP A 1 101 ? -1.033 -13.551 -4.766 1.00 91.81 101 ASP A N 1
ATOM 819 C CA . ASP A 1 101 ? 0.047 -14.379 -4.233 1.00 91.81 101 ASP A CA 1
ATOM 820 C C . ASP A 1 101 ? 1.198 -13.473 -3.779 1.00 91.81 101 ASP A C 1
ATOM 822 O O . ASP A 1 101 ? 1.806 -12.752 -4.567 1.00 91.81 101 ASP A O 1
ATOM 826 N N . ARG A 1 102 ? 1.462 -13.472 -2.473 1.00 87.25 102 ARG A N 1
ATOM 827 C CA . ARG A 1 102 ? 2.501 -12.637 -1.850 1.00 87.25 102 ARG A CA 1
ATOM 828 C C . ARG A 1 102 ? 3.780 -13.411 -1.559 1.00 87.25 102 ARG A C 1
ATOM 830 O O . ARG A 1 102 ? 4.754 -12.803 -1.128 1.00 87.25 102 ARG A O 1
ATOM 837 N N . GLU A 1 103 ? 3.744 -14.729 -1.713 1.00 88.19 103 GLU A N 1
ATOM 838 C CA . GLU A 1 103 ? 4.868 -15.613 -1.421 1.00 88.19 103 GLU A CA 1
ATOM 839 C C . GLU A 1 103 ? 5.707 -15.858 -2.680 1.00 88.19 103 GLU A C 1
ATOM 841 O O . GLU A 1 103 ? 6.902 -16.138 -2.581 1.00 88.19 103 GLU A O 1
ATOM 846 N N . SER A 1 104 ? 5.114 -15.684 -3.866 1.00 89.06 104 SER A N 1
ATOM 847 C CA . SER A 1 104 ? 5.824 -15.719 -5.142 1.00 89.06 104 SER A CA 1
ATOM 848 C C . SER A 1 104 ? 6.749 -14.513 -5.359 1.00 89.06 104 SER A C 1
ATOM 850 O O . SER A 1 104 ? 6.500 -13.406 -4.874 1.00 89.06 104 SER A O 1
ATOM 852 N N . TYR A 1 105 ? 7.785 -14.711 -6.184 1.00 87.38 105 TYR A N 1
ATOM 853 C CA . TYR A 1 105 ? 8.576 -13.627 -6.773 1.00 87.38 105 TYR A CA 1
ATOM 854 C C . TYR A 1 105 ? 8.477 -13.670 -8.311 1.00 87.38 105 TYR A C 1
ATOM 856 O O . TYR A 1 105 ? 8.848 -14.687 -8.903 1.00 87.38 105 TYR A O 1
ATOM 864 N N . PRO A 1 106 ? 8.000 -12.600 -8.978 1.00 90.62 106 PRO A N 1
ATOM 865 C CA . PRO A 1 106 ? 7.463 -11.366 -8.392 1.00 90.62 106 PRO A CA 1
ATOM 866 C C . PRO A 1 106 ? 6.193 -11.612 -7.570 1.00 90.62 106 PRO A C 1
ATOM 868 O O . PRO A 1 106 ? 5.483 -12.599 -7.781 1.00 90.62 106 PRO A O 1
ATOM 871 N N . GLN A 1 107 ? 5.891 -10.695 -6.652 1.00 92.94 107 GLN A N 1
ATOM 872 C CA . GLN A 1 107 ? 4.642 -10.743 -5.894 1.00 92.94 107 GLN A CA 1
ATOM 873 C C . GLN A 1 107 ? 3.485 -10.434 -6.845 1.00 92.94 107 GLN A C 1
ATOM 875 O O . GLN A 1 107 ? 3.528 -9.457 -7.597 1.00 92.94 107 GLN A O 1
ATOM 880 N N . ILE A 1 108 ? 2.450 -11.267 -6.830 1.00 92.94 108 ILE A N 1
ATOM 881 C CA . ILE A 1 108 ? 1.283 -11.135 -7.696 1.00 92.94 108 ILE A CA 1
ATOM 882 C C . ILE A 1 108 ? 0.159 -10.503 -6.887 1.00 92.94 108 ILE A C 1
ATOM 884 O O . ILE A 1 108 ? -0.359 -11.080 -5.931 1.00 92.94 108 ILE A O 1
ATOM 888 N N . PHE A 1 109 ? -0.269 -9.320 -7.302 1.00 94.25 109 PHE A N 1
ATOM 889 C CA . PHE A 1 109 ? -1.380 -8.623 -6.678 1.00 94.25 109 PHE A CA 1
ATOM 890 C C . PHE A 1 109 ? -2.548 -8.520 -7.642 1.00 94.25 109 PHE A C 1
ATOM 892 O O . PHE A 1 109 ? -2.402 -8.132 -8.797 1.00 94.25 109 PHE A O 1
ATOM 899 N N . VAL A 1 110 ? -3.730 -8.838 -7.134 1.00 92.81 110 VAL A N 1
ATOM 900 C CA . VAL A 1 110 ? -4.990 -8.624 -7.835 1.00 92.81 110 VAL A CA 1
ATOM 901 C C . VAL A 1 110 ? -5.777 -7.600 -7.041 1.00 92.81 110 VAL A C 1
ATOM 903 O O . VAL A 1 110 ? -6.067 -7.811 -5.862 1.00 92.81 110 VAL A O 1
ATOM 906 N N . LEU A 1 111 ? -6.087 -6.474 -7.670 1.00 93.12 111 LEU A N 1
ATOM 907 C CA . LEU A 1 111 ? -6.840 -5.382 -7.073 1.00 93.12 111 LEU A CA 1
ATOM 908 C C . LEU A 1 111 ? -8.237 -5.335 -7.680 1.00 93.12 111 LEU A C 1
ATOM 910 O O . LEU A 1 111 ? -8.376 -5.423 -8.893 1.00 93.12 111 LEU A O 1
ATOM 914 N N . ASP A 1 112 ? -9.254 -5.146 -6.850 1.00 92.75 112 ASP A N 1
ATOM 915 C CA . ASP A 1 112 ? -10.638 -4.955 -7.278 1.00 92.75 112 ASP A CA 1
ATOM 916 C C . ASP A 1 112 ? -11.073 -3.514 -6.972 1.00 92.75 112 ASP A C 1
ATOM 918 O O . ASP A 1 112 ? -10.682 -2.941 -5.952 1.00 92.75 112 ASP A O 1
ATOM 922 N N . ASN A 1 113 ? -11.881 -2.915 -7.848 1.00 92.19 113 ASN A N 1
ATOM 923 C CA . ASN A 1 113 ? -12.519 -1.620 -7.611 1.00 92.19 113 ASN A CA 1
ATOM 924 C C . ASN A 1 113 ? -13.888 -1.529 -8.311 1.00 92.19 113 ASN A C 1
ATOM 926 O O . ASN A 1 113 ? -14.178 -2.274 -9.244 1.00 92.19 113 ASN A O 1
ATOM 930 N N . VAL A 1 114 ? -14.722 -0.582 -7.880 1.00 90.25 114 VAL A N 1
ATOM 931 C CA . VAL A 1 114 ? -15.932 -0.155 -8.592 1.00 90.25 114 VAL A CA 1
ATOM 932 C C . VAL A 1 114 ? -15.717 1.272 -9.082 1.00 90.25 114 VAL A C 1
ATOM 934 O O . VAL A 1 114 ? -15.653 2.207 -8.283 1.00 90.25 114 VAL A O 1
ATOM 937 N N . VAL A 1 115 ? -15.617 1.449 -10.399 1.00 86.81 115 VAL A N 1
ATOM 938 C CA . VAL A 1 115 ? -15.412 2.754 -11.043 1.00 86.81 115 VAL A CA 1
ATOM 939 C C . VAL A 1 115 ? -16.628 3.053 -11.909 1.00 86.81 115 VAL A C 1
ATOM 941 O O . VAL A 1 115 ? -16.952 2.281 -12.804 1.00 86.81 115 VAL A O 1
ATOM 944 N N . GLY A 1 116 ? -17.335 4.154 -11.634 1.00 81.50 116 GLY A N 1
ATOM 945 C CA . GLY A 1 116 ? -18.492 4.562 -12.444 1.00 81.50 116 GLY A CA 1
ATOM 946 C C . GLY A 1 116 ? -19.613 3.517 -12.508 1.00 81.50 116 GLY A C 1
ATOM 947 O O . GLY A 1 116 ? -20.251 3.383 -13.545 1.00 81.50 116 GLY A O 1
ATOM 948 N N . ASN A 1 117 ? -19.832 2.771 -11.417 1.00 83.69 117 ASN A N 1
ATOM 949 C CA . ASN A 1 117 ? -20.791 1.659 -11.324 1.00 83.69 117 ASN A CA 1
ATOM 950 C C . ASN A 1 117 ? -20.413 0.394 -12.122 1.00 83.69 117 ASN A C 1
ATOM 952 O O . ASN A 1 117 ? -21.226 -0.519 -12.239 1.00 83.69 117 ASN A O 1
ATOM 956 N N . GLN A 1 118 ? -19.184 0.318 -12.638 1.00 86.56 118 GLN A N 1
ATOM 957 C CA . GLN A 1 118 ? -18.631 -0.888 -13.248 1.00 86.56 118 GLN A CA 1
ATOM 958 C C . GLN A 1 118 ? -17.632 -1.549 -12.312 1.00 86.56 118 GLN A C 1
ATOM 960 O O . GLN A 1 118 ? -16.738 -0.899 -11.763 1.00 86.56 118 GLN A O 1
ATOM 965 N N . ASN A 1 119 ? -17.765 -2.862 -12.174 1.00 90.31 119 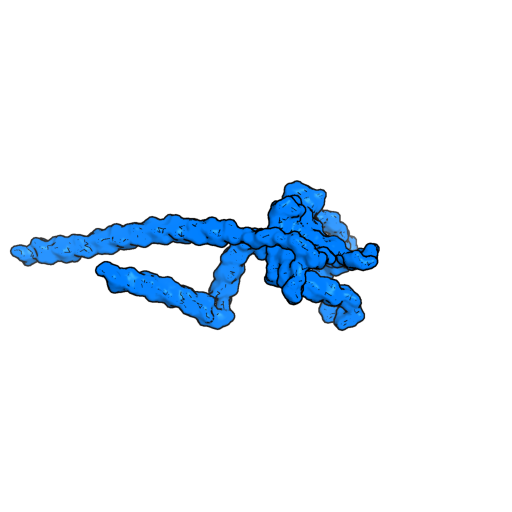ASN A N 1
ATOM 966 C CA . ASN A 1 119 ? -16.788 -3.673 -11.474 1.00 90.31 119 ASN A CA 1
ATOM 967 C C . ASN A 1 119 ? -15.544 -3.816 -12.344 1.00 90.31 119 ASN A C 1
ATOM 969 O O . ASN A 1 119 ? -15.638 -4.183 -13.513 1.00 90.31 119 ASN A O 1
ATOM 973 N N . GLN A 1 120 ? -14.381 -3.536 -11.774 1.00 90.38 120 GLN A N 1
ATOM 974 C CA . GLN A 1 120 ? -13.110 -3.610 -12.472 1.00 90.38 120 GLN A CA 1
ATOM 975 C C . GLN A 1 120 ? -12.084 -4.356 -11.624 1.00 90.38 120 GLN A C 1
ATOM 977 O O . GLN A 1 120 ? -12.123 -4.297 -10.391 1.00 90.38 120 GLN A O 1
ATOM 982 N N . ARG A 1 121 ? -11.147 -5.027 -12.290 1.00 91.19 121 ARG A N 1
ATOM 983 C CA . ARG A 1 121 ? -10.037 -5.736 -11.650 1.00 91.19 121 ARG A CA 1
ATOM 984 C C . ARG A 1 121 ? -8.741 -5.468 -12.370 1.00 91.19 121 ARG A C 1
ATOM 986 O O . ARG A 1 121 ? -8.679 -5.569 -13.588 1.00 91.19 121 ARG A O 1
ATOM 993 N N . LEU A 1 122 ? -7.703 -5.188 -11.603 1.00 90.50 122 LEU A N 1
ATOM 994 C CA . LEU A 1 122 ? -6.366 -4.924 -12.096 1.00 90.50 122 LEU A CA 1
ATOM 995 C C . LEU A 1 122 ? -5.421 -6.027 -11.622 1.00 90.50 122 LEU A C 1
ATOM 997 O O . LEU A 1 122 ? -5.343 -6.323 -10.429 1.00 90.50 122 LEU A O 1
ATOM 1001 N N . HIS A 1 123 ? -4.704 -6.624 -12.567 1.00 90.81 123 HIS A N 1
ATOM 1002 C CA . HIS A 1 123 ? -3.632 -7.573 -12.295 1.00 90.81 123 HIS A CA 1
ATOM 1003 C C . HIS A 1 123 ? -2.294 -6.844 -12.300 1.00 90.81 123 HIS A C 1
ATOM 1005 O O . HIS A 1 123 ? -1.936 -6.217 -13.297 1.00 90.81 123 HIS A O 1
ATOM 1011 N N . CYS A 1 124 ? -1.550 -6.971 -11.208 1.00 91.75 124 CYS A N 1
ATOM 1012 C CA . CYS A 1 124 ? -0.257 -6.334 -11.019 1.00 91.75 124 CYS A CA 1
ATOM 1013 C C . CYS A 1 124 ? 0.805 -7.368 -10.637 1.00 91.75 124 CYS A C 1
ATOM 1015 O O . CYS A 1 124 ? 0.536 -8.311 -9.887 1.00 91.75 124 CYS A O 1
ATOM 1017 N N . ARG A 1 125 ? 2.038 -7.146 -11.088 1.00 92.00 125 ARG A N 1
ATOM 1018 C CA . ARG A 1 125 ? 3.241 -7.770 -10.527 1.00 92.00 125 ARG A CA 1
ATOM 1019 C C . ARG A 1 125 ? 4.070 -6.717 -9.818 1.00 92.00 125 ARG A C 1
ATOM 1021 O O . ARG A 1 125 ? 4.214 -5.604 -10.313 1.00 92.00 125 ARG A O 1
ATOM 1028 N N . TYR A 1 126 ? 4.616 -7.084 -8.672 1.00 92.81 126 TYR A N 1
ATOM 1029 C CA . TYR A 1 126 ? 5.468 -6.219 -7.876 1.00 92.81 126 TYR A CA 1
ATOM 1030 C C . TYR A 1 126 ? 6.827 -6.875 -7.644 1.00 92.81 126 TYR A C 1
ATOM 1032 O O . TYR A 1 126 ? 6.914 -8.013 -7.177 1.00 92.81 126 TYR A O 1
ATOM 1040 N N . TYR A 1 127 ? 7.875 -6.130 -7.975 1.00 90.44 127 TYR A N 1
ATOM 1041 C CA . TYR A 1 127 ? 9.273 -6.500 -7.807 1.00 90.44 127 TYR A CA 1
ATOM 1042 C C . TYR A 1 127 ? 9.856 -5.554 -6.762 1.00 90.44 127 TYR A C 1
ATOM 1044 O O . TYR A 1 127 ? 9.937 -4.354 -7.004 1.00 90.44 127 TYR A O 1
ATOM 1052 N N . ASP A 1 128 ? 10.219 -6.050 -5.584 1.00 85.81 128 ASP A N 1
ATOM 1053 C CA . ASP A 1 128 ? 10.688 -5.208 -4.476 1.00 85.81 128 ASP A CA 1
ATOM 1054 C C . ASP A 1 128 ? 12.216 -5.042 -4.433 1.00 85.81 128 ASP A C 1
ATOM 1056 O O . ASP A 1 128 ? 12.721 -4.107 -3.811 1.00 85.81 128 ASP A O 1
ATOM 1060 N N . MET A 1 129 ? 12.959 -5.947 -5.076 1.00 80.50 129 MET A N 1
ATOM 1061 C CA . MET A 1 129 ? 14.421 -6.013 -5.019 1.00 80.50 129 MET A CA 1
ATOM 1062 C C . MET A 1 129 ? 15.061 -6.269 -6.384 1.00 80.50 129 MET A C 1
ATOM 1064 O O . MET A 1 129 ? 16.130 -6.887 -6.456 1.00 80.50 129 MET A O 1
ATOM 1068 N N . GLU A 1 130 ? 14.448 -5.783 -7.462 1.00 79.44 130 GLU A N 1
ATOM 1069 C CA . GLU A 1 130 ? 15.017 -5.955 -8.793 1.00 79.44 130 GLU A CA 1
ATOM 1070 C C . GLU A 1 130 ? 16.370 -5.235 -8.857 1.00 79.44 130 GLU A C 1
ATOM 1072 O O . GLU A 1 130 ? 16.483 -4.049 -8.535 1.00 79.44 130 GLU A O 1
ATOM 1077 N N . LYS A 1 131 ? 17.434 -5.960 -9.209 1.00 78.81 131 LYS A N 1
ATOM 1078 C CA . LYS A 1 131 ? 18.769 -5.374 -9.345 1.00 78.81 131 LYS A CA 1
ATOM 1079 C C . LYS A 1 131 ? 18.917 -4.857 -10.763 1.00 78.81 131 LYS A C 1
ATOM 1081 O O . LYS A 1 131 ? 18.986 -5.653 -11.694 1.00 78.81 131 LYS A O 1
ATOM 1086 N N . ARG A 1 132 ? 19.008 -3.539 -10.917 1.00 75.00 132 ARG A N 1
ATOM 1087 C CA . ARG A 1 132 ? 19.310 -2.910 -12.202 1.00 75.00 132 ARG A CA 1
ATOM 1088 C C . ARG A 1 132 ? 20.611 -2.135 -12.126 1.00 75.00 132 ARG A C 1
ATOM 1090 O O . ARG A 1 132 ? 20.931 -1.515 -11.109 1.00 75.00 132 ARG A O 1
ATOM 1097 N N . GLU A 1 133 ? 21.362 -2.194 -13.214 1.00 74.88 133 GLU A N 1
ATOM 1098 C CA . GLU A 1 133 ? 22.527 -1.346 -13.409 1.00 74.88 133 GLU A CA 1
ATOM 1099 C C . GLU A 1 133 ? 22.046 0.083 -13.644 1.00 74.88 133 GLU A C 1
ATOM 1101 O O . GLU A 1 133 ? 21.292 0.357 -14.576 1.00 74.88 133 GLU A O 1
ATOM 1106 N N . LYS A 1 134 ? 22.451 0.996 -12.764 1.00 68.94 134 LYS A N 1
ATOM 1107 C CA . LYS A 1 134 ? 22.220 2.424 -12.935 1.00 68.94 134 LYS A CA 1
ATOM 1108 C C . LYS A 1 134 ? 23.559 3.074 -13.221 1.00 68.94 134 LYS A C 1
ATOM 1110 O O . LYS A 1 134 ? 24.427 3.134 -12.351 1.00 68.94 134 LYS A O 1
ATOM 1115 N N . THR A 1 135 ? 23.723 3.551 -14.447 1.00 72.38 135 THR A N 1
ATOM 1116 C CA . THR A 1 135 ? 24.896 4.334 -14.820 1.00 72.38 135 THR A CA 1
ATOM 1117 C C . THR A 1 135 ? 24.644 5.787 -14.446 1.00 72.38 135 THR A C 1
ATOM 1119 O O . THR A 1 135 ? 23.677 6.404 -14.893 1.00 72.38 135 THR A O 1
ATOM 1122 N N . ARG A 1 136 ? 25.507 6.341 -13.600 1.00 73.69 136 ARG A N 1
ATOM 1123 C CA . ARG A 1 136 ? 25.500 7.756 -13.236 1.00 73.69 136 ARG A CA 1
ATOM 1124 C C . ARG A 1 136 ? 26.824 8.373 -13.654 1.00 73.69 136 ARG A C 1
ATOM 1126 O O . ARG A 1 136 ? 27.876 7.754 -13.518 1.00 73.69 136 ARG A O 1
ATOM 1133 N N . TYR A 1 137 ? 26.771 9.603 -14.147 1.00 73.88 137 TYR A N 1
ATOM 1134 C CA . TYR A 1 137 ? 27.976 10.394 -14.329 1.00 73.88 137 TYR A CA 1
ATOM 1135 C C . TYR A 1 137 ? 28.423 10.953 -12.975 1.00 73.88 137 TYR A C 1
ATOM 1137 O O . TYR A 1 137 ? 27.671 11.681 -12.321 1.00 73.88 137 TYR A O 1
ATOM 1145 N N . ASP A 1 138 ? 29.620 10.575 -12.541 1.00 77.50 138 ASP A N 1
ATOM 1146 C CA . ASP A 1 138 ? 30.253 11.150 -11.363 1.00 77.50 138 ASP A CA 1
ATOM 1147 C C . ASP A 1 138 ? 30.961 12.448 -11.768 1.00 77.50 138 ASP A C 1
ATOM 1149 O O . ASP A 1 138 ? 31.927 12.439 -12.534 1.00 77.50 138 ASP A O 1
ATOM 1153 N N . GLU A 1 139 ? 30.454 13.579 -11.276 1.00 79.56 139 GLU A N 1
ATOM 1154 C CA . GLU A 1 139 ? 31.009 14.903 -11.564 1.00 79.56 139 GLU A CA 1
ATOM 1155 C C . GLU A 1 139 ? 32.387 15.124 -10.919 1.00 79.56 139 GLU A C 1
ATOM 1157 O O . GLU A 1 139 ? 33.187 15.891 -11.459 1.00 79.56 139 GLU A O 1
ATOM 1162 N N . LEU A 1 140 ? 32.691 14.442 -9.806 1.00 82.88 140 LEU A N 1
ATOM 1163 C CA . LEU A 1 140 ? 33.968 14.559 -9.096 1.00 82.88 140 LEU A CA 1
ATOM 1164 C C . LEU A 1 140 ? 35.061 13.762 -9.805 1.00 82.88 140 LEU A C 1
ATOM 1166 O O . LEU A 1 140 ? 36.165 14.263 -10.015 1.00 82.88 140 LEU A O 1
ATOM 1170 N N . GLU A 1 141 ? 34.740 12.535 -10.213 1.00 83.19 141 GLU A N 1
ATOM 1171 C CA . GLU A 1 141 ? 35.690 11.632 -10.872 1.00 83.19 141 GLU A CA 1
ATOM 1172 C C . GLU A 1 141 ? 35.658 11.733 -12.408 1.00 83.19 141 GLU A C 1
ATOM 1174 O O . GLU A 1 141 ? 36.443 11.068 -13.086 1.00 83.19 141 GLU A O 1
ATOM 1179 N N . LYS A 1 142 ? 34.772 12.578 -12.962 1.00 82.06 142 LYS A N 1
ATOM 1180 C CA . LYS A 1 142 ? 34.543 12.794 -14.405 1.00 82.06 142 LYS A CA 1
ATOM 1181 C C . LYS A 1 142 ? 34.434 11.488 -15.198 1.00 82.06 142 LYS A C 1
ATOM 1183 O O . LYS A 1 142 ? 34.974 11.367 -16.300 1.00 82.06 142 LYS A O 1
ATOM 1188 N N . LYS A 1 143 ? 33.750 10.495 -14.632 1.00 76.38 143 LYS A N 1
ATOM 1189 C CA . LYS A 1 143 ? 33.587 9.173 -15.242 1.00 76.38 143 LYS A CA 1
ATOM 1190 C C . LYS A 1 143 ? 32.167 8.659 -15.073 1.00 76.38 143 LYS A C 1
ATOM 1192 O O . LYS A 1 143 ? 31.461 9.012 -14.131 1.00 76.38 143 LYS A O 1
ATOM 1197 N N . TRP A 1 144 ? 31.762 7.789 -15.988 1.00 73.44 144 TRP A N 1
ATOM 1198 C CA . TRP A 1 144 ? 30.530 7.027 -15.845 1.00 73.44 144 TRP A CA 1
ATOM 1199 C C . TRP A 1 144 ? 30.769 5.884 -14.863 1.00 73.44 144 TRP A C 1
ATOM 1201 O O . TRP A 1 144 ? 31.647 5.048 -15.076 1.00 73.44 144 TRP A O 1
ATOM 1211 N N . VAL A 1 145 ? 30.004 5.870 -13.777 1.00 77.38 145 VAL A N 1
ATOM 1212 C CA . VAL A 1 145 ? 30.024 4.813 -12.769 1.00 77.38 145 VAL A CA 1
ATOM 1213 C C . VAL A 1 145 ? 28.748 4.000 -12.932 1.00 77.38 145 VAL A C 1
ATOM 1215 O O . VAL A 1 145 ? 27.649 4.554 -12.912 1.00 77.38 145 VAL A O 1
ATOM 1218 N N . THR A 1 146 ? 28.893 2.690 -13.115 1.00 78.69 146 THR A N 1
ATOM 1219 C CA . THR A 1 146 ? 27.765 1.756 -13.141 1.00 78.69 146 THR A CA 1
ATOM 1220 C C . THR A 1 146 ? 27.651 1.092 -11.779 1.00 78.69 146 THR A C 1
ATOM 1222 O O . THR A 1 146 ? 28.562 0.384 -11.353 1.00 78.69 146 THR A O 1
ATOM 1225 N N . GLU A 1 147 ? 26.528 1.311 -11.098 1.00 79.19 147 GLU A N 1
ATOM 1226 C CA . GLU A 1 147 ? 26.237 0.696 -9.804 1.00 79.19 147 GLU A CA 1
ATOM 1227 C C . GLU A 1 147 ? 25.001 -0.197 -9.897 1.00 79.19 147 GLU A C 1
ATOM 1229 O O . GLU A 1 147 ? 24.006 0.144 -10.540 1.00 79.19 147 GLU A O 1
ATOM 1234 N N . LEU A 1 148 ? 25.040 -1.342 -9.215 1.00 78.62 148 LEU A N 1
ATOM 1235 C CA . LEU A 1 148 ? 23.866 -2.193 -9.044 1.00 78.62 148 LEU A CA 1
ATOM 1236 C C . LEU A 1 148 ? 22.970 -1.592 -7.962 1.00 78.62 148 LEU A C 1
ATOM 1238 O O . LEU A 1 148 ? 23.243 -1.728 -6.766 1.00 78.62 148 LEU A O 1
ATOM 1242 N N . LYS A 1 149 ? 21.873 -0.961 -8.379 1.00 81.31 149 LYS A N 1
ATOM 1243 C CA . LYS A 1 149 ? 20.862 -0.427 -7.468 1.00 81.31 149 LYS A CA 1
ATOM 1244 C C . LYS A 1 149 ? 19.695 -1.409 -7.371 1.00 81.31 149 LYS A C 1
ATOM 1246 O O . LYS A 1 149 ? 19.226 -1.936 -8.377 1.00 81.31 149 LYS A O 1
ATOM 1251 N N . ARG A 1 150 ? 19.216 -1.652 -6.147 1.00 82.81 150 ARG A N 1
ATOM 1252 C CA . ARG A 1 150 ? 17.923 -2.318 -5.937 1.00 82.81 150 ARG A CA 1
ATOM 1253 C C . ARG A 1 150 ? 16.818 -1.308 -6.193 1.00 82.81 150 ARG A C 1
ATOM 1255 O O . ARG A 1 150 ? 16.841 -0.230 -5.598 1.00 82.81 150 ARG A O 1
ATOM 1262 N N . VAL A 1 151 ? 15.897 -1.662 -7.073 1.00 84.88 151 VAL A N 1
ATOM 1263 C CA . VAL A 1 151 ? 14.771 -0.820 -7.457 1.00 84.88 151 VAL A CA 1
ATOM 1264 C C . VAL A 1 151 ? 13.473 -1.586 -7.275 1.00 84.88 151 VAL A C 1
ATOM 1266 O O . VAL A 1 151 ? 13.424 -2.812 -7.399 1.00 84.88 151 VAL A O 1
ATOM 1269 N N . SER A 1 152 ? 12.431 -0.835 -6.960 1.00 87.44 152 SER A N 1
ATOM 1270 C CA . SER A 1 152 ? 11.069 -1.331 -6.870 1.00 87.44 152 SER A CA 1
ATOM 1271 C C . SER A 1 152 ? 10.333 -1.076 -8.183 1.00 87.44 152 SER A C 1
ATOM 1273 O O . SER A 1 152 ? 10.392 0.023 -8.735 1.00 87.44 152 SER A O 1
ATOM 1275 N N . ILE A 1 153 ? 9.656 -2.096 -8.706 1.00 87.38 153 ILE A N 1
ATOM 1276 C CA . ILE A 1 153 ? 8.957 -2.030 -9.992 1.00 87.38 153 ILE A CA 1
ATOM 1277 C C . ILE A 1 153 ? 7.538 -2.549 -9.816 1.00 87.38 153 ILE A C 1
ATOM 1279 O O . ILE A 1 153 ? 7.320 -3.615 -9.236 1.00 87.38 153 ILE A O 1
ATOM 1283 N N . VAL A 1 154 ? 6.575 -1.811 -10.356 1.00 89.75 154 VAL A N 1
ATOM 1284 C CA . VAL A 1 154 ? 5.182 -2.250 -10.470 1.00 89.75 154 VAL A CA 1
ATOM 1285 C C . VAL A 1 154 ? 4.850 -2.409 -11.938 1.00 89.75 154 VAL A C 1
ATOM 1287 O O . VAL A 1 154 ? 5.019 -1.480 -12.720 1.00 89.75 154 VAL A O 1
ATOM 1290 N N . ASP A 1 155 ? 4.357 -3.582 -12.299 1.00 88.38 155 ASP A N 1
ATOM 1291 C CA . ASP A 1 155 ? 3.955 -3.927 -13.654 1.00 88.38 155 ASP A CA 1
ATOM 1292 C C . ASP A 1 155 ? 2.444 -4.170 -13.690 1.00 88.38 155 ASP A C 1
ATOM 1294 O O . ASP A 1 155 ? 1.945 -5.147 -13.124 1.00 88.38 1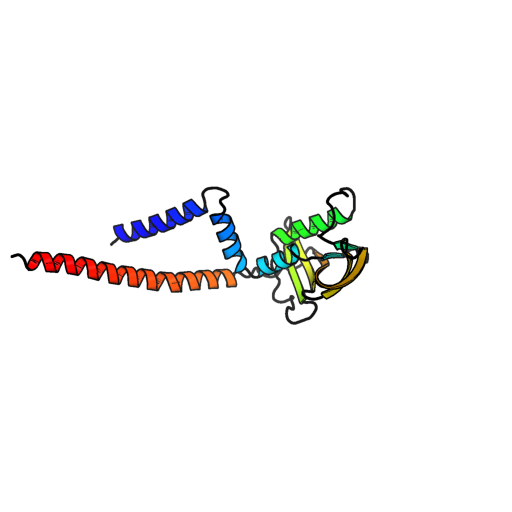55 ASP A O 1
ATOM 1298 N N . TYR A 1 156 ? 1.715 -3.240 -14.307 1.00 87.94 156 TYR A N 1
ATOM 1299 C CA . TYR A 1 156 ? 0.269 -3.284 -14.494 1.00 87.94 156 TYR A CA 1
ATOM 1300 C C . TYR A 1 156 ? -0.048 -4.077 -15.759 1.00 87.94 156 TYR A C 1
ATOM 1302 O O . TYR A 1 156 ? 0.163 -3.605 -16.870 1.00 87.94 156 TYR A O 1
ATOM 1310 N N . ILE A 1 157 ? -0.558 -5.295 -15.587 1.00 85.44 157 ILE A N 1
ATOM 1311 C CA . ILE A 1 157 ? -0.644 -6.286 -16.664 1.00 85.44 157 ILE A CA 1
ATOM 1312 C C . ILE A 1 157 ? -1.947 -6.173 -17.439 1.00 85.44 157 ILE A C 1
ATOM 1314 O O . ILE A 1 157 ? -1.952 -6.271 -18.661 1.00 85.44 157 ILE A O 1
ATOM 1318 N N . LYS A 1 158 ? -3.068 -6.094 -16.720 1.00 85.62 158 LYS A N 1
ATOM 1319 C CA . LYS A 1 158 ? -4.396 -6.191 -17.327 1.00 85.62 158 LYS A CA 1
ATOM 1320 C C . LYS A 1 158 ? -5.445 -5.554 -16.439 1.00 85.62 158 LYS A C 1
ATOM 1322 O O . LYS A 1 158 ? -5.495 -5.856 -15.245 1.00 85.62 158 LYS A O 1
ATOM 1327 N N . LEU A 1 159 ? -6.316 -4.756 -17.050 1.00 86.44 159 LEU A N 1
ATOM 1328 C CA . LEU A 1 159 ? -7.532 -4.244 -16.432 1.00 86.44 159 LEU A CA 1
ATOM 1329 C C . LEU A 1 159 ? -8.759 -4.934 -17.040 1.00 86.44 159 LEU A C 1
ATOM 1331 O O . LEU A 1 159 ? -9.110 -4.710 -18.196 1.00 86.44 159 LEU A O 1
ATOM 1335 N N . GLU A 1 160 ? -9.427 -5.757 -16.247 1.00 84.44 160 GLU A N 1
ATOM 1336 C CA . GLU A 1 160 ? -10.682 -6.416 -16.593 1.00 84.44 160 GLU A CA 1
ATOM 1337 C C . GLU A 1 160 ? -11.873 -5.565 -16.146 1.00 84.44 160 GLU A C 1
ATOM 1339 O O . GLU A 1 160 ? -11.814 -4.884 -15.119 1.00 84.44 160 GLU A O 1
ATOM 1344 N N . LYS A 1 161 ? -12.963 -5.614 -16.914 1.00 86.94 161 LYS A N 1
ATOM 1345 C CA . LYS A 1 161 ? -14.217 -4.905 -16.635 1.00 86.94 161 LYS A CA 1
ATOM 1346 C C . LYS A 1 161 ? -15.379 -5.891 -16.575 1.00 86.94 161 LYS A C 1
ATOM 1348 O O . LYS A 1 161 ? -15.323 -6.943 -17.203 1.00 86.94 161 LYS A O 1
ATOM 1353 N N . ASP A 1 162 ? -16.415 -5.521 -15.830 1.00 86.25 162 ASP A N 1
ATOM 1354 C CA . ASP A 1 162 ? -17.696 -6.228 -15.720 1.00 86.25 162 ASP A CA 1
ATOM 1355 C C . ASP A 1 162 ? -17.577 -7.664 -15.185 1.00 86.25 162 ASP A C 1
ATOM 1357 O O . ASP A 1 162 ? -18.303 -8.575 -15.580 1.00 86.25 162 ASP A O 1
ATOM 1361 N N . ILE A 1 163 ? -16.669 -7.862 -14.228 1.00 87.62 163 ILE A N 1
ATOM 1362 C CA . ILE A 1 163 ? -16.446 -9.151 -13.566 1.00 87.62 163 ILE A CA 1
ATOM 1363 C C . ILE A 1 163 ? -16.948 -9.162 -12.109 1.00 87.62 163 ILE A C 1
ATOM 1365 O O . ILE A 1 163 ? -17.104 -8.105 -11.489 1.00 87.62 163 ILE A O 1
ATOM 1369 N N . PRO A 1 164 ? -17.177 -10.343 -11.501 1.00 88.12 164 PRO A N 1
ATOM 1370 C CA . PRO A 1 164 ? -17.442 -10.433 -10.068 1.00 88.12 164 PRO A CA 1
ATOM 1371 C C . PRO A 1 164 ? -16.203 -10.045 -9.242 1.00 88.12 164 PRO A C 1
ATOM 1373 O O . PRO A 1 164 ? -15.116 -10.612 -9.396 1.00 88.12 164 PRO A O 1
ATOM 1376 N N . ILE A 1 165 ? -16.389 -9.095 -8.326 1.00 89.44 165 ILE A N 1
ATOM 1377 C CA . ILE A 1 165 ? -15.355 -8.557 -7.428 1.00 89.44 165 ILE A CA 1
ATOM 1378 C C . ILE A 1 165 ? -15.376 -9.233 -6.055 1.00 89.44 165 ILE A C 1
ATOM 1380 O O . ILE A 1 165 ? -16.411 -9.720 -5.593 1.00 89.44 165 ILE A O 1
ATOM 1384 N N . SER A 1 166 ? -14.226 -9.265 -5.383 1.00 89.00 166 SER A N 1
ATOM 1385 C CA . SER A 1 166 ? -14.120 -9.790 -4.025 1.00 89.00 166 SER A CA 1
ATOM 1386 C C . SER A 1 166 ? -14.734 -8.840 -3.001 1.00 89.00 166 SER A C 1
ATOM 1388 O O . SER A 1 166 ? -14.787 -7.627 -3.190 1.00 89.00 166 SER A O 1
ATOM 1390 N N . SER A 1 167 ? -15.121 -9.374 -1.843 1.00 84.56 167 SER A N 1
ATOM 1391 C CA . SER A 1 167 ? -15.520 -8.544 -0.706 1.00 84.56 167 SER A CA 1
ATOM 1392 C C . SER A 1 167 ? -14.329 -7.756 -0.151 1.00 84.56 167 SER A C 1
ATOM 1394 O O . SER A 1 167 ? -13.222 -8.291 -0.032 1.00 84.56 167 SER A O 1
ATOM 1396 N N . ARG A 1 168 ? -14.569 -6.498 0.241 1.00 81.88 168 ARG A N 1
ATOM 1397 C CA . ARG A 1 168 ? -13.602 -5.684 0.992 1.00 81.88 168 ARG A CA 1
ATOM 1398 C C . ARG A 1 168 ? -13.353 -6.291 2.370 1.00 81.88 168 ARG A C 1
ATOM 1400 O O . ARG A 1 168 ? -14.289 -6.681 3.066 1.00 81.88 168 ARG A O 1
ATOM 1407 N N . SER A 1 169 ? -12.090 -6.346 2.784 1.00 76.00 169 SER A N 1
ATOM 1408 C CA . SER A 1 169 ? -11.713 -6.904 4.082 1.00 76.00 169 SER A CA 1
ATOM 1409 C C . SER A 1 169 ? -11.564 -5.809 5.138 1.00 76.00 169 SER A C 1
ATOM 1411 O O . SER A 1 169 ? -10.543 -5.130 5.193 1.00 76.00 169 SER A O 1
ATOM 1413 N N . TYR A 1 170 ? -12.506 -5.738 6.078 1.00 73.81 170 TYR A N 1
ATOM 1414 C CA . TYR A 1 170 ? -12.438 -4.830 7.235 1.00 73.81 170 TYR A CA 1
ATOM 1415 C C . TYR A 1 170 ? -11.710 -5.418 8.455 1.00 73.81 170 TYR A C 1
ATOM 1417 O O . TYR A 1 170 ? -11.651 -4.797 9.514 1.00 73.81 170 TYR A O 1
ATOM 1425 N N . VAL A 1 171 ? -11.126 -6.610 8.309 1.00 73.31 171 VAL A N 1
ATOM 1426 C CA . VAL A 1 171 ? -10.497 -7.370 9.399 1.00 73.31 171 VAL A CA 1
ATOM 1427 C C . VAL A 1 171 ? -9.414 -6.563 10.128 1.00 73.31 171 VAL A C 1
ATOM 1429 O O . VAL A 1 171 ? -9.361 -6.571 11.354 1.00 73.31 1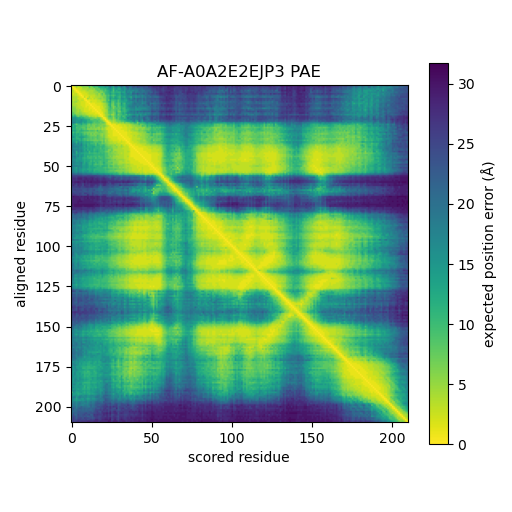71 VAL A O 1
ATOM 1432 N N . SER A 1 172 ? -8.586 -5.806 9.402 1.00 70.56 172 SER A N 1
ATOM 1433 C CA . SER A 1 172 ? -7.540 -4.971 10.010 1.00 70.56 172 SER A CA 1
ATOM 1434 C C . SER A 1 172 ? -8.106 -3.863 10.902 1.00 70.56 172 SER A C 1
ATOM 1436 O O . SER A 1 172 ? -7.551 -3.596 11.963 1.00 70.56 172 SER A O 1
ATOM 1438 N N . TYR A 1 173 ? -9.234 -3.255 10.521 1.00 71.62 173 TYR A N 1
ATOM 1439 C CA . TYR A 1 173 ? -9.890 -2.227 11.334 1.00 71.62 173 TYR A CA 1
ATOM 1440 C C . TYR A 1 173 ? -10.446 -2.802 12.638 1.00 71.62 173 TYR A C 1
ATOM 1442 O O . TYR A 1 173 ? -10.327 -2.168 13.685 1.00 71.62 173 TYR A O 1
ATOM 1450 N N . LEU A 1 174 ? -10.992 -4.021 12.593 1.00 77.00 174 LEU A N 1
ATOM 1451 C CA . LEU A 1 174 ? -11.478 -4.713 13.787 1.00 77.00 174 LEU A CA 1
ATOM 1452 C C . LEU A 1 174 ? -10.338 -5.060 14.752 1.00 77.00 174 LEU A C 1
ATOM 1454 O O . LEU A 1 174 ? -10.501 -4.875 15.956 1.00 77.00 174 LEU A O 1
ATOM 1458 N N . TYR A 1 175 ? -9.175 -5.489 14.248 1.00 77.38 175 TYR A N 1
ATOM 1459 C CA . TYR A 1 175 ? -7.999 -5.728 15.094 1.00 77.38 175 TYR A CA 1
ATOM 1460 C C . TYR A 1 175 ? -7.511 -4.454 15.786 1.00 77.38 175 TYR A C 1
ATOM 1462 O O . TYR A 1 175 ? -7.268 -4.471 16.992 1.00 77.38 175 TYR A O 1
ATOM 1470 N N . VAL A 1 176 ? -7.409 -3.342 15.051 1.00 74.44 176 VAL A N 1
ATOM 1471 C CA . VAL A 1 176 ? -7.007 -2.048 15.623 1.00 74.44 176 VAL A CA 1
ATOM 1472 C C . VAL A 1 176 ? -8.001 -1.608 16.697 1.00 74.44 176 VAL A C 1
ATOM 1474 O O . VAL A 1 176 ? -7.593 -1.284 17.811 1.00 74.44 176 VAL A O 1
ATOM 1477 N N . LEU A 1 177 ? -9.303 -1.666 16.404 1.00 78.00 177 LEU A N 1
ATOM 1478 C CA . LEU A 1 177 ? -10.350 -1.345 17.373 1.00 78.00 177 LEU A CA 1
ATOM 1479 C C . LEU A 1 177 ? -10.258 -2.237 18.622 1.00 78.00 177 LEU A C 1
ATOM 1481 O O . LEU A 1 177 ? -10.355 -1.740 19.742 1.00 78.00 177 LEU A O 1
ATOM 1485 N N . GLY A 1 178 ? -10.013 -3.535 18.437 1.00 80.12 178 GLY A N 1
ATOM 1486 C CA . GLY A 1 178 ? -9.814 -4.492 19.522 1.00 80.12 178 GLY A CA 1
ATOM 1487 C C . GLY A 1 178 ? -8.635 -4.130 20.427 1.00 80.12 178 GLY A C 1
ATOM 1488 O O . GLY A 1 178 ? -8.794 -4.111 21.644 1.00 80.12 178 GLY A O 1
ATOM 1489 N N . ILE A 1 179 ? -7.479 -3.773 19.856 1.00 79.81 179 ILE A N 1
ATOM 1490 C CA . ILE A 1 179 ? -6.294 -3.337 20.617 1.00 79.81 179 ILE A CA 1
ATOM 1491 C C . ILE A 1 179 ? -6.585 -2.046 21.389 1.00 79.81 179 ILE A C 1
ATOM 1493 O O . ILE A 1 179 ? -6.256 -1.949 22.572 1.00 79.81 179 ILE A O 1
ATOM 1497 N N . PHE A 1 180 ? -7.243 -1.069 20.756 1.00 77.44 180 PHE A N 1
ATOM 1498 C CA . PHE A 1 180 ? -7.636 0.171 21.430 1.00 77.44 180 PHE A CA 1
ATOM 1499 C C . PHE A 1 180 ? -8.532 -0.101 22.637 1.00 77.44 180 PHE A C 1
ATOM 1501 O O . PHE A 1 180 ? -8.284 0.440 23.715 1.00 77.44 180 PHE A O 1
ATOM 1508 N N . LEU A 1 181 ? -9.535 -0.968 22.488 1.00 77.19 181 LEU A N 1
ATOM 1509 C CA . LEU A 1 181 ? -10.408 -1.358 23.594 1.00 77.19 181 LEU A CA 1
ATOM 1510 C C . LEU A 1 181 ? -9.636 -2.114 24.684 1.00 77.19 181 LEU A C 1
ATOM 1512 O O . LEU A 1 181 ? -9.827 -1.830 25.867 1.00 77.19 181 LEU A O 1
ATOM 1516 N N . LEU A 1 182 ? -8.720 -3.008 24.301 1.00 83.00 182 LEU A N 1
ATOM 1517 C CA . LEU A 1 182 ? -7.881 -3.770 25.227 1.00 83.00 182 LEU A CA 1
ATOM 1518 C C . LEU A 1 182 ? -6.971 -2.866 26.063 1.00 83.00 182 LEU A C 1
ATOM 1520 O O . LEU A 1 182 ? -6.755 -3.164 27.229 1.00 83.00 182 LEU A O 1
ATOM 1524 N N . ILE A 1 183 ? -6.483 -1.749 25.517 1.00 78.44 183 ILE A N 1
ATOM 1525 C CA . ILE A 1 183 ? -5.679 -0.764 26.259 1.00 78.44 183 ILE A CA 1
ATOM 1526 C C . ILE A 1 183 ? -6.574 0.177 27.078 1.00 78.44 183 ILE A C 1
ATOM 1528 O O . ILE A 1 183 ? -6.295 0.451 28.247 1.00 78.44 183 ILE A O 1
ATOM 1532 N N . MET A 1 184 ? -7.671 0.670 26.496 1.00 77.88 184 MET A N 1
ATOM 1533 C CA . MET A 1 184 ? -8.539 1.653 27.148 1.00 77.88 184 MET A CA 1
ATOM 1534 C C . MET A 1 184 ? -9.271 1.085 28.365 1.00 77.88 184 MET A C 1
ATOM 1536 O O . MET A 1 184 ? -9.372 1.774 29.380 1.00 77.88 184 MET A O 1
ATOM 1540 N N . ILE A 1 185 ? -9.759 -0.157 28.308 1.00 77.94 185 ILE A N 1
ATOM 1541 C CA . ILE A 1 185 ? -10.534 -0.757 29.405 1.00 77.94 185 ILE A CA 1
ATOM 1542 C C . ILE A 1 185 ? -9.703 -0.857 30.707 1.00 77.94 185 ILE A C 1
ATOM 1544 O O . ILE A 1 185 ? -10.169 -0.355 31.738 1.00 77.94 185 ILE A O 1
ATOM 1548 N N . PRO A 1 186 ? -8.469 -1.407 30.705 1.00 78.94 186 PRO A N 1
ATOM 1549 C CA . PRO A 1 186 ? -7.588 -1.403 31.869 1.00 78.94 186 PRO A CA 1
ATOM 1550 C C . PRO A 1 186 ? -7.227 0.002 32.337 1.00 78.94 186 PRO A C 1
ATOM 1552 O O . PRO A 1 186 ? -7.294 0.260 33.535 1.00 78.94 186 PRO A O 1
ATOM 1555 N N . VAL A 1 187 ? -6.896 0.927 31.430 1.00 75.62 187 VAL A N 1
ATOM 1556 C CA . VAL A 1 187 ? -6.549 2.311 31.802 1.00 75.62 187 VAL A CA 1
ATOM 1557 C C . VAL A 1 187 ? -7.713 2.978 32.535 1.00 75.62 187 VAL A C 1
ATOM 1559 O O . VAL A 1 187 ? -7.522 3.532 33.617 1.00 75.62 187 VAL A O 1
ATOM 1562 N N . ILE A 1 188 ? -8.940 2.841 32.026 1.00 75.94 188 ILE A N 1
ATOM 1563 C CA . ILE A 1 188 ? -10.149 3.348 32.689 1.00 75.94 188 ILE A CA 1
ATOM 1564 C C . ILE A 1 188 ? -10.315 2.709 34.076 1.00 75.94 188 ILE A C 1
ATOM 1566 O O . ILE A 1 188 ? -10.652 3.402 35.042 1.00 75.94 188 ILE A O 1
ATOM 1570 N N . PHE A 1 189 ? -10.063 1.405 34.207 1.00 75.94 189 PHE A N 1
ATOM 1571 C CA . PHE A 1 189 ? -10.140 0.704 35.489 1.00 75.94 189 PHE A CA 1
ATOM 1572 C C . PHE A 1 189 ? -9.068 1.178 36.490 1.00 75.94 189 PHE A C 1
ATOM 1574 O O . PHE A 1 189 ? -9.381 1.427 37.658 1.00 75.94 189 PHE A O 1
ATOM 1581 N N . PHE A 1 190 ? -7.827 1.381 36.043 1.00 71.50 190 PHE A N 1
ATOM 1582 C CA . PHE A 1 190 ? -6.727 1.898 36.860 1.00 71.50 190 PHE A CA 1
ATOM 1583 C C . PHE A 1 190 ? -6.962 3.344 37.301 1.00 71.50 190 PHE A C 1
ATOM 1585 O O . PHE A 1 190 ? -6.842 3.640 38.493 1.00 71.50 190 PHE A O 1
ATOM 1592 N N . CYS A 1 191 ? -7.387 4.226 36.393 1.00 72.06 191 CYS A N 1
ATOM 1593 C CA . CYS A 1 191 ? -7.780 5.593 36.734 1.00 72.06 191 CYS A CA 1
ATOM 1594 C C . CYS A 1 191 ? -8.903 5.594 37.782 1.00 72.06 191 CYS A C 1
ATOM 1596 O O . CYS A 1 191 ? -8.831 6.325 38.770 1.00 72.06 191 CYS A O 1
ATOM 1598 N N . ARG A 1 192 ? -9.911 4.718 37.639 1.00 69.00 192 ARG A N 1
ATOM 1599 C CA . ARG A 1 192 ? -10.973 4.551 38.648 1.00 69.00 192 ARG A CA 1
ATOM 1600 C C . ARG A 1 192 ? -10.426 4.118 40.009 1.00 69.00 192 ARG A C 1
ATOM 1602 O O . A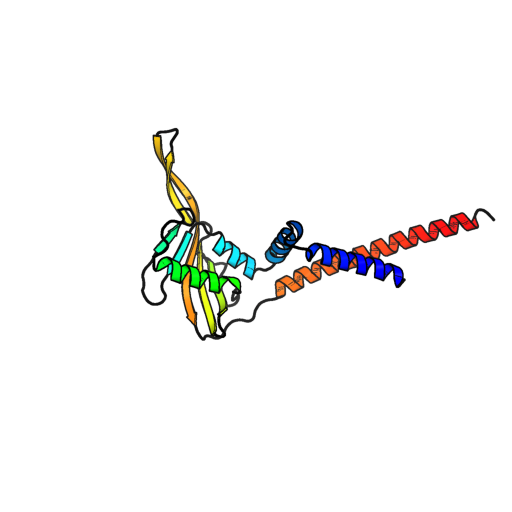RG A 1 192 ? -10.861 4.656 41.029 1.00 69.00 192 ARG A O 1
ATOM 1609 N N . ARG A 1 193 ? -9.493 3.161 40.041 1.00 72.56 193 ARG A N 1
ATOM 1610 C CA . ARG A 1 193 ? -8.887 2.654 41.283 1.00 72.56 193 ARG A CA 1
ATOM 1611 C C . ARG A 1 193 ? -8.061 3.726 41.998 1.00 72.56 193 ARG A C 1
ATOM 1613 O O . ARG A 1 193 ? -8.165 3.839 43.217 1.00 72.56 193 ARG A O 1
ATOM 1620 N N . LEU A 1 194 ? -7.283 4.521 41.264 1.00 70.50 194 LEU A N 1
ATOM 1621 C CA . LEU A 1 194 ? -6.485 5.611 41.834 1.00 70.50 194 LEU A CA 1
ATOM 1622 C C . LEU A 1 194 ? -7.363 6.728 42.408 1.00 70.50 194 LEU A C 1
ATOM 1624 O O . LEU A 1 194 ? -7.145 7.151 43.538 1.00 70.50 194 LEU A O 1
ATOM 1628 N N . ILE A 1 195 ? -8.412 7.137 41.692 1.00 69.19 195 ILE A N 1
ATOM 1629 C CA . ILE A 1 195 ? -9.319 8.197 42.157 1.00 69.19 195 ILE A CA 1
ATOM 1630 C C . ILE A 1 195 ? -10.072 7.780 43.431 1.00 69.19 195 ILE A C 1
ATOM 1632 O O . ILE A 1 195 ? -10.260 8.603 44.323 1.00 69.19 195 ILE A O 1
ATOM 1636 N N . ARG A 1 196 ? -10.478 6.506 43.557 1.00 66.62 196 ARG A N 1
ATOM 1637 C CA . ARG A 1 196 ? -11.084 6.002 44.805 1.00 66.62 196 ARG A CA 1
ATOM 1638 C C . ARG A 1 196 ? -10.119 6.060 45.989 1.00 66.62 196 ARG A C 1
ATOM 1640 O O . ARG A 1 196 ? -10.548 6.379 47.088 1.00 66.62 196 ARG A O 1
ATOM 1647 N N . LYS A 1 197 ? -8.831 5.772 45.771 1.00 62.25 197 LYS A N 1
ATOM 1648 C CA . LYS A 1 197 ? -7.815 5.865 46.831 1.00 62.25 197 LYS A CA 1
ATOM 1649 C C . LYS A 1 197 ? -7.563 7.301 47.294 1.00 62.25 197 LYS A C 1
ATOM 1651 O O . LYS A 1 197 ? -7.238 7.484 48.458 1.00 62.25 197 LYS A O 1
ATOM 1656 N N . ILE A 1 198 ? -7.691 8.286 46.405 1.00 61.41 198 ILE A N 1
ATOM 1657 C CA . ILE A 1 198 ? -7.539 9.704 46.758 1.00 61.41 198 ILE A CA 1
ATOM 1658 C C . ILE A 1 198 ? -8.739 10.164 47.598 1.00 61.41 198 ILE A C 1
ATOM 1660 O O . ILE A 1 198 ? -8.538 10.666 48.693 1.00 61.41 198 ILE A O 1
ATOM 1664 N N . GLY A 1 199 ? -9.972 9.866 47.170 1.00 57.16 199 GLY A N 1
ATOM 1665 C CA . GLY A 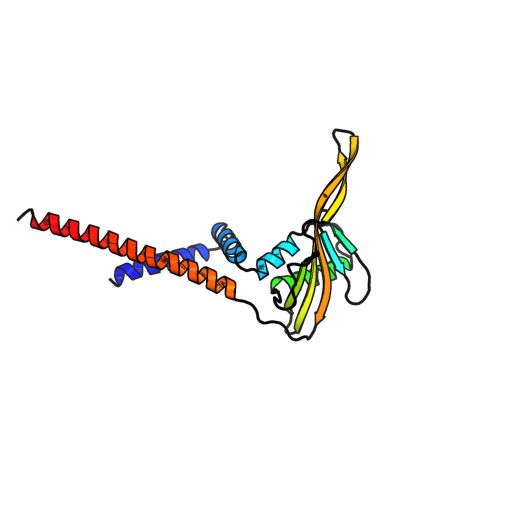1 199 ? -11.171 10.260 47.928 1.00 57.16 199 GLY A CA 1
ATOM 1666 C C . GLY A 1 199 ? -11.288 9.634 49.327 1.00 57.16 199 GLY A C 1
ATOM 1667 O O . GLY A 1 199 ? -11.813 10.271 50.227 1.00 57.16 199 GLY A O 1
ATOM 1668 N N . LEU A 1 200 ? -10.760 8.420 49.534 1.00 56.12 200 LEU A N 1
ATOM 1669 C CA . LEU A 1 200 ? -10.721 7.778 50.859 1.00 56.12 200 LEU A CA 1
ATOM 1670 C C . LEU A 1 200 ? -9.700 8.411 51.819 1.00 56.12 200 LEU A C 1
ATOM 1672 O O . LEU A 1 200 ? -9.867 8.304 53.030 1.00 56.12 200 LEU A O 1
ATOM 1676 N N . LYS A 1 201 ? -8.634 9.039 51.304 1.00 55.03 201 LYS A N 1
ATOM 1677 C CA . LYS A 1 201 ? -7.666 9.745 52.156 1.00 55.03 201 LYS A CA 1
ATOM 1678 C C . LYS A 1 201 ? -8.267 11.031 52.711 1.00 55.03 201 LYS A C 1
ATOM 1680 O O . LYS A 1 201 ? -8.093 11.298 53.895 1.00 55.03 201 LYS A O 1
ATOM 1685 N N . ASP A 1 202 ? -9.016 11.760 51.894 1.00 53.34 202 ASP A N 1
ATOM 1686 C CA . ASP A 1 202 ? -9.615 13.037 52.293 1.00 53.34 202 ASP A CA 1
ATOM 1687 C C . ASP A 1 202 ? -10.676 12.861 53.402 1.00 53.34 202 ASP A C 1
ATOM 1689 O O . ASP A 1 202 ? -10.756 13.687 54.305 1.00 53.34 202 ASP A O 1
ATOM 1693 N N . GLU A 1 203 ? -11.420 11.747 53.413 1.00 53.81 203 GLU A N 1
ATOM 1694 C CA . GLU A 1 203 ? -12.359 11.411 54.502 1.00 53.81 203 GLU A CA 1
ATOM 1695 C C . GLU A 1 203 ? -11.645 10.992 55.802 1.00 53.81 203 GLU A C 1
ATOM 1697 O O . GLU A 1 203 ? -12.098 11.327 56.893 1.00 53.81 203 GLU A O 1
ATOM 1702 N N . SER A 1 204 ? -10.500 10.304 55.715 1.00 52.19 204 SER A N 1
ATOM 1703 C CA . SER A 1 204 ? -9.749 9.865 56.904 1.00 52.19 204 SER A CA 1
ATOM 1704 C C . SER A 1 204 ? -9.023 10.992 57.648 1.00 52.19 204 SER A C 1
ATOM 1706 O O . SER A 1 204 ? -8.809 10.872 58.850 1.00 52.19 204 SER A O 1
ATOM 1708 N N . TYR A 1 205 ? -8.662 12.080 56.959 1.00 49.34 205 TYR A N 1
ATOM 1709 C CA . TYR A 1 205 ? -8.096 13.270 57.604 1.00 49.34 205 TYR A CA 1
ATOM 1710 C C . TYR A 1 205 ? -9.163 14.071 58.358 1.00 49.34 205 TYR A C 1
ATOM 1712 O O . TYR A 1 205 ? -8.865 14.622 59.409 1.00 49.34 205 TYR A O 1
ATOM 1720 N N . PHE A 1 206 ? -10.407 14.077 57.873 1.00 48.72 206 PHE A N 1
ATOM 1721 C CA . PHE A 1 206 ? -11.498 14.831 58.495 1.00 48.72 206 PHE A CA 1
ATOM 1722 C C . PHE A 1 206 ? -12.042 14.172 59.778 1.00 48.72 206 PHE A C 1
ATOM 1724 O O . PHE A 1 206 ? -12.529 14.866 60.655 1.00 48.72 206 PHE A O 1
ATOM 1731 N N . SER A 1 207 ? -11.932 12.845 59.929 1.00 52.97 207 SER A N 1
ATOM 1732 C CA . SER A 1 207 ? -12.340 12.135 61.161 1.00 52.97 207 SER A CA 1
ATOM 1733 C C . SER A 1 207 ? -11.251 12.018 62.235 1.00 52.97 207 SER A C 1
ATOM 1735 O O . SER A 1 207 ? -11.506 11.417 63.272 1.00 52.97 207 SER A O 1
ATOM 1737 N N . ALA A 1 208 ? -10.039 12.526 61.999 1.00 52.50 208 ALA A N 1
ATOM 1738 C CA . ALA A 1 208 ? -8.952 12.509 62.986 1.00 52.50 208 ALA A CA 1
ATOM 1739 C C . ALA A 1 208 ? -8.793 13.846 63.742 1.00 52.50 208 ALA A C 1
ATOM 1741 O O . ALA A 1 208 ? -7.914 13.953 64.595 1.00 52.50 208 ALA A O 1
ATOM 1742 N N . GLU A 1 209 ? -9.613 14.849 63.412 1.00 48.94 209 GLU A N 1
ATOM 1743 C CA . GLU A 1 209 ? -9.624 16.186 64.027 1.00 48.94 209 GLU A CA 1
ATOM 1744 C C . GLU A 1 209 ? -10.842 16.447 64.939 1.00 48.94 209 GLU A C 1
ATOM 1746 O O . GLU A 1 209 ? -10.913 17.523 65.532 1.00 48.94 209 GLU A O 1
ATOM 1751 N N . ASP A 1 210 ? -11.736 15.464 65.109 1.00 41.84 210 ASP A N 1
ATOM 1752 C CA . ASP A 1 210 ? -12.819 15.452 66.113 1.00 41.84 210 ASP A CA 1
ATOM 1753 C C . ASP A 1 210 ? -12.479 14.503 67.279 1.00 41.84 210 ASP A C 1
ATOM 1755 O O . ASP A 1 210 ? -12.816 14.836 68.441 1.00 41.84 210 ASP A O 1
#

Solvent-accessible surface area (backbone atoms only — not comparable to full-atom values): 12090 Å² total; per-residue (Å²): 112,67,71,64,52,46,53,53,52,48,50,52,51,48,51,50,46,60,52,63,55,68,98,38,73,68,38,54,51,49,50,54,54,58,41,68,56,33,66,41,57,44,54,53,49,52,58,72,68,28,52,28,44,30,56,38,50,78,86,46,97,52,81,52,81,44,59,74,86,66,81,98,80,70,96,84,50,78,68,56,58,57,50,53,50,49,54,63,47,56,77,72,38,36,60,31,74,88,76,32,39,79,86,50,88,59,25,36,43,29,34,30,33,73,58,97,90,36,34,33,36,38,37,35,38,38,35,79,66,44,75,42,80,46,73,42,77,38,82,89,78,73,40,80,45,76,42,81,41,73,39,28,37,33,37,38,56,38,74,48,69,77,52,94,70,70,79,84,80,62,64,50,58,52,52,52,53,49,51,52,50,63,54,47,55,54,50,54,52,50,54,51,55,53,53,52,58,51,60,54,51,60,56,57,61,63,68,74,78,115

Nearest PDB structures (foldseek):
  2eab-assembly1_A  TM=3.499E-01  e=6.232E+00  Bifidobacterium bifidum
  2eae-assembly1_A  TM=3.383E-01  e=8.872E+00  Bifidobacterium bifidum

Secondary structure (DSSP, 8-state):
-HHHHHHHHHHHHHHHHHHHSSS-HHHHHHHHHHHHH-HHHHHHHHHHT-SEEEEE-SSS--EEEEETTS-S---SSTHHHHHHHHHHHHTT-EE-TTT-BSSSSSEEEEEEEEETTEEEEEEEEEEEEEEEEEEEEETTTTEEEEEEEEEEEEEEEEEEES-PPPPP--HHHHHHHHHHHHHHHHHHHHHHHHHHHHHHHHHHHHTT--

Mean predicted aligned error: 13.54 Å

Radius of gyration: 26.71 Å; Cα contacts (8 Å, |Δi|>4): 247; chains: 1; bounding box: 58×38×94 Å